Protein AF-A0A7S0FKW0-F1 (afdb_monomer_lite)

Sequence (290 aa):
MAVALVWLAALAAWALATDGPGQRPVPGTTEPKATVPNETSEFRYPGVPMTGSKCECLNWKKLYEAERLWCGEGLEFFEYANWSDGVEKEQLLHSMTEPTVHGLQIYAHICSEFFAHLDSNRCINMGGFGWDPDDWKSTSQWCYVPFSCQELHGGARFLRKPVSWKICKQGEDSLLRDASPMEIFRLFQNSTDQRILGTAMRYSWPSLRPELWWDLKKKWKARDFKGMPQMLQSAIKHNVPLLIETLPLSHAAILAPKKILFNGTLWALTCMRPLRECLWVEDEFGHPEL

Organism: NCBI:txid73915

Structure (mmCIF, N/CA/C/O backbone):
data_AF-A0A7S0FKW0-F1
#
_entry.id   AF-A0A7S0FKW0-F1
#
loop_
_atom_site.group_PDB
_atom_site.id
_atom_site.type_symbol
_atom_site.label_atom_id
_atom_site.label_alt_id
_atom_site.label_comp_id
_atom_site.label_asym_id
_atom_site.label_entity_id
_atom_site.label_seq_id
_atom_site.pdbx_PDB_ins_code
_atom_site.Cartn_x
_atom_site.Cartn_y
_atom_site.Cartn_z
_atom_site.occupancy
_atom_site.B_iso_or_equiv
_atom_site.auth_seq_id
_atom_site.auth_comp_id
_atom_site.auth_asym_id
_atom_site.auth_atom_id
_atom_site.pdbx_PDB_model_num
ATOM 1 N N . MET A 1 1 ? 50.939 -25.941 9.148 1.00 49.22 1 MET A N 1
ATOM 2 C CA . MET A 1 1 ? 50.200 -26.530 10.290 1.00 49.22 1 MET A CA 1
ATOM 3 C C . MET A 1 1 ? 50.598 -25.842 11.601 1.00 49.22 1 MET A C 1
ATOM 5 O O . MET A 1 1 ? 51.224 -26.467 12.441 1.00 49.22 1 MET A O 1
ATOM 9 N N . ALA A 1 2 ? 50.281 -24.552 11.775 1.00 47.19 2 ALA A N 1
ATOM 10 C CA . ALA A 1 2 ? 50.651 -23.808 12.992 1.00 47.19 2 ALA A CA 1
ATOM 11 C C . ALA A 1 2 ? 49.750 -22.579 13.257 1.00 47.19 2 ALA A C 1
ATOM 13 O O . ALA A 1 2 ? 50.239 -21.538 13.671 1.00 47.19 2 ALA A O 1
ATOM 14 N N . VAL A 1 3 ? 48.440 -22.667 12.978 1.00 46.25 3 VAL A N 1
ATOM 15 C CA . VAL A 1 3 ? 47.486 -21.562 13.260 1.00 46.25 3 VAL A CA 1
ATOM 16 C C . VAL A 1 3 ? 46.203 -22.050 13.966 1.00 46.25 3 VAL A C 1
ATOM 18 O O . VAL A 1 3 ? 45.340 -21.263 14.327 1.00 46.25 3 VAL A O 1
ATOM 21 N N . ALA A 1 4 ? 46.078 -23.348 14.264 1.00 47.25 4 ALA A N 1
ATOM 22 C CA . ALA A 1 4 ? 44.834 -23.928 14.789 1.00 47.25 4 ALA A CA 1
ATOM 23 C C . ALA A 1 4 ? 44.727 -24.002 16.331 1.00 47.25 4 ALA A C 1
ATOM 25 O O . ALA A 1 4 ? 43.795 -24.617 16.833 1.00 47.25 4 ALA A O 1
ATOM 26 N N . LEU A 1 5 ? 45.653 -23.412 17.100 1.00 46.16 5 LEU A N 1
ATOM 27 C CA . LEU A 1 5 ? 45.747 -23.644 18.557 1.00 46.16 5 LEU A CA 1
ATOM 28 C C . LEU A 1 5 ? 45.467 -22.430 19.460 1.00 46.16 5 LEU A C 1
ATOM 30 O O . LEU A 1 5 ? 45.576 -22.552 20.674 1.00 46.16 5 LEU A O 1
ATOM 34 N N . VAL A 1 6 ? 45.056 -21.280 18.916 1.00 47.53 6 VAL A N 1
ATOM 35 C CA . VAL A 1 6 ? 44.804 -20.070 19.735 1.00 47.53 6 VAL A CA 1
ATOM 36 C C . VAL A 1 6 ? 43.320 -19.879 20.095 1.00 47.53 6 VAL A C 1
ATOM 38 O O . VAL A 1 6 ? 42.999 -19.146 21.022 1.00 47.53 6 VAL A O 1
ATOM 41 N N . TRP A 1 7 ? 42.393 -20.603 19.459 1.00 40.00 7 TRP A N 1
ATOM 42 C CA . TRP A 1 7 ? 40.949 -20.386 19.654 1.00 40.00 7 TRP A CA 1
ATOM 43 C C . TRP A 1 7 ? 40.279 -21.218 20.763 1.00 40.00 7 TRP A C 1
ATOM 45 O O . TRP A 1 7 ? 39.120 -20.972 21.079 1.00 40.00 7 TRP A O 1
ATOM 55 N N . LEU A 1 8 ? 40.983 -22.154 21.409 1.00 42.09 8 LEU A N 1
ATOM 56 C CA . LEU A 1 8 ? 40.395 -23.015 22.453 1.00 42.09 8 LEU A CA 1
ATOM 57 C C . LEU A 1 8 ? 40.606 -22.527 23.899 1.00 42.09 8 LEU A C 1
ATOM 59 O O . LEU A 1 8 ? 40.032 -23.102 24.817 1.00 42.09 8 LEU A O 1
ATOM 63 N N . ALA A 1 9 ? 41.364 -21.449 24.126 1.00 43.03 9 ALA A N 1
ATOM 64 C CA . ALA A 1 9 ? 41.632 -20.935 25.477 1.00 43.03 9 ALA A CA 1
ATOM 65 C C . ALA A 1 9 ? 40.669 -19.820 25.947 1.00 43.03 9 ALA A C 1
ATOM 67 O O . ALA A 1 9 ? 40.680 -19.466 27.122 1.00 43.03 9 ALA A O 1
ATOM 68 N N . ALA A 1 10 ? 39.814 -19.279 25.070 1.00 42.16 10 ALA A N 1
ATOM 69 C CA . ALA A 1 10 ? 38.951 -18.135 25.400 1.00 42.16 10 ALA A CA 1
ATOM 70 C C . ALA A 1 10 ? 37.541 -18.508 25.912 1.00 42.16 10 ALA A C 1
ATOM 72 O O . ALA A 1 10 ? 36.820 -17.636 26.384 1.00 42.16 10 ALA A O 1
ATOM 73 N N . LEU A 1 11 ? 37.144 -19.787 25.869 1.00 40.75 11 LEU A N 1
ATOM 74 C CA . LEU A 1 11 ? 35.796 -20.234 26.270 1.00 40.75 11 LEU A CA 1
ATOM 75 C C . LEU A 1 11 ? 35.701 -20.801 27.699 1.00 40.75 11 LEU A C 1
ATOM 77 O O . LEU A 1 11 ? 34.604 -21.092 28.161 1.00 40.75 11 LEU A O 1
ATOM 81 N N . ALA A 1 12 ? 36.813 -20.920 28.431 1.00 43.94 12 ALA A N 1
ATOM 82 C CA . ALA A 1 12 ? 36.821 -21.499 29.783 1.00 43.94 12 ALA A CA 1
ATOM 83 C C . ALA A 1 12 ? 36.779 -20.464 30.929 1.00 43.94 12 ALA A C 1
ATOM 85 O O . ALA A 1 12 ? 36.698 -20.849 32.092 1.00 43.94 12 ALA A O 1
ATOM 86 N N . ALA A 1 13 ? 36.813 -19.159 30.634 1.00 43.34 13 ALA A N 1
ATOM 87 C CA . ALA A 1 13 ? 36.924 -18.105 31.653 1.00 43.34 13 ALA A CA 1
ATOM 88 C C . ALA A 1 13 ? 35.603 -17.376 31.984 1.00 43.34 13 ALA A C 1
ATOM 90 O O . ALA A 1 13 ? 35.622 -16.399 32.727 1.00 43.34 13 ALA A O 1
ATOM 91 N N . TRP A 1 14 ? 34.457 -17.835 31.468 1.00 40.53 14 TRP A N 1
ATOM 92 C CA . TRP A 1 14 ? 33.153 -17.169 31.654 1.00 40.53 14 TRP A CA 1
ATOM 93 C C . TRP A 1 14 ? 32.120 -18.006 32.429 1.00 40.53 14 TRP A C 1
ATOM 95 O O . TRP A 1 14 ? 30.922 -17.780 32.312 1.00 40.53 14 TRP A O 1
ATOM 105 N N . ALA A 1 15 ? 32.576 -18.987 33.215 1.00 44.25 15 ALA A N 1
ATOM 106 C CA . ALA A 1 15 ? 31.702 -19.891 33.974 1.00 44.25 15 ALA A CA 1
ATOM 107 C C . ALA A 1 15 ? 31.837 -19.782 35.508 1.00 44.25 15 ALA A C 1
ATOM 109 O O . ALA A 1 15 ? 31.242 -20.580 36.224 1.00 44.25 15 ALA A O 1
ATOM 110 N N . LEU A 1 16 ? 32.605 -18.824 36.041 1.00 48.78 16 LEU A N 1
ATOM 111 C CA . LEU A 1 16 ? 32.867 -18.724 37.485 1.00 48.78 16 LEU A CA 1
ATOM 112 C C . LEU A 1 16 ? 32.856 -17.272 37.979 1.00 48.78 16 LEU A C 1
ATOM 114 O O . LEU A 1 16 ? 33.890 -16.748 38.376 1.00 48.78 16 LEU A O 1
ATOM 118 N N . ALA A 1 17 ? 31.696 -16.616 37.952 1.00 51.50 17 ALA A N 1
ATOM 119 C CA . ALA A 1 17 ? 31.417 -15.463 38.814 1.00 51.50 17 ALA A CA 1
ATOM 120 C C . ALA A 1 17 ? 29.937 -15.072 38.716 1.00 51.50 17 ALA A C 1
ATOM 122 O O . ALA A 1 17 ? 29.543 -14.431 37.749 1.00 51.50 17 ALA A O 1
ATOM 123 N N . THR A 1 18 ? 29.126 -15.458 39.705 1.00 46.69 18 THR A N 1
ATOM 124 C CA . THR A 1 18 ? 28.037 -14.643 40.295 1.00 46.69 18 THR A CA 1
ATOM 125 C C . THR A 1 18 ? 27.302 -15.445 41.378 1.00 46.69 18 THR A C 1
ATOM 127 O O . THR A 1 18 ? 26.100 -15.671 41.307 1.00 46.69 18 THR A O 1
ATOM 130 N N . ASP A 1 19 ? 28.019 -15.841 42.435 1.00 44.34 19 ASP A N 1
ATOM 131 C CA . ASP A 1 19 ? 27.365 -16.121 43.719 1.00 44.34 19 ASP A CA 1
ATOM 132 C C . ASP A 1 19 ? 27.119 -14.780 44.422 1.00 44.34 19 ASP A C 1
ATOM 134 O O . ASP A 1 19 ? 28.003 -14.198 45.055 1.00 44.34 19 ASP A O 1
ATOM 138 N N . GLY A 1 20 ? 25.914 -14.241 44.229 1.00 53.53 20 GLY A N 1
ATOM 139 C CA . GLY A 1 20 ? 25.416 -13.082 44.964 1.00 53.53 20 GLY A CA 1
ATOM 140 C C . GLY A 1 20 ? 24.975 -13.471 46.384 1.00 53.53 20 GLY A C 1
ATOM 141 O O . GLY A 1 20 ? 24.469 -14.575 46.592 1.00 53.53 20 GLY A O 1
ATOM 142 N N . PRO A 1 21 ? 25.138 -12.586 47.384 1.00 51.97 21 PRO A N 1
ATOM 143 C CA . PRO A 1 21 ? 24.788 -12.884 48.767 1.00 51.97 21 PRO A CA 1
ATOM 144 C C . PRO A 1 21 ? 23.273 -13.060 48.933 1.00 51.97 21 PRO A C 1
ATOM 146 O O . PRO A 1 21 ? 22.477 -12.221 48.510 1.00 51.97 21 PRO A O 1
ATOM 149 N N . GLY A 1 22 ? 22.895 -14.160 49.588 1.00 46.91 22 GLY A N 1
ATOM 150 C CA . GLY A 1 22 ? 21.517 -14.540 49.871 1.00 46.91 22 GLY A CA 1
ATOM 151 C C . GLY A 1 22 ? 20.714 -13.435 50.557 1.00 46.91 22 GLY A C 1
ATOM 152 O O . GLY A 1 22 ? 21.027 -12.995 51.666 1.00 46.91 22 GLY A O 1
ATOM 153 N N . GLN A 1 23 ? 19.631 -13.029 49.901 1.00 48.28 23 GLN A N 1
ATOM 154 C CA . GLN A 1 23 ? 18.590 -12.217 50.509 1.00 48.28 23 GLN A CA 1
ATOM 155 C C . GLN A 1 23 ? 17.753 -13.094 51.446 1.00 48.28 23 GLN A C 1
ATOM 157 O O . GLN A 1 23 ? 17.240 -14.145 51.063 1.00 48.28 23 GLN A O 1
ATOM 162 N N . ARG A 1 24 ? 17.634 -12.661 52.704 1.00 58.41 24 ARG A N 1
ATOM 163 C CA . ARG A 1 24 ? 16.736 -13.274 53.688 1.00 58.41 24 ARG A CA 1
ATOM 164 C C . ARG A 1 24 ? 15.276 -13.001 53.294 1.00 58.41 24 ARG A C 1
ATOM 166 O O . ARG A 1 24 ? 14.984 -11.889 52.854 1.00 58.41 24 ARG A O 1
ATOM 173 N N . PRO A 1 25 ? 14.354 -13.954 53.509 1.00 48.75 25 PRO A N 1
ATOM 174 C CA . PRO A 1 25 ? 12.930 -13.734 53.287 1.00 48.75 25 PRO A CA 1
ATOM 175 C C . PRO A 1 25 ? 12.398 -12.661 54.248 1.00 48.75 25 PRO A C 1
ATOM 177 O O . PRO A 1 25 ? 12.497 -12.800 55.468 1.00 48.75 25 PRO A O 1
ATOM 180 N N . VAL A 1 26 ? 11.843 -11.585 53.687 1.00 63.16 26 VAL A N 1
ATOM 181 C CA . VAL A 1 26 ? 11.107 -10.558 54.435 1.00 63.16 26 VAL A CA 1
ATOM 182 C C . VAL A 1 26 ? 9.711 -11.112 54.759 1.00 63.16 26 VAL A C 1
ATOM 184 O O . VAL A 1 26 ? 9.005 -11.532 53.840 1.00 63.16 26 VAL A O 1
ATOM 187 N N . PRO A 1 27 ? 9.281 -11.142 56.034 1.00 55.97 27 PRO A N 1
ATOM 188 C CA . PRO A 1 27 ? 7.944 -11.593 56.397 1.00 55.97 27 PRO A CA 1
ATOM 189 C C . PRO A 1 27 ? 6.879 -10.568 55.988 1.00 55.97 27 PRO A C 1
ATOM 191 O O . PRO A 1 27 ? 6.864 -9.447 56.485 1.00 55.97 27 PRO A O 1
ATOM 194 N N . GLY A 1 28 ? 5.966 -11.002 55.119 1.00 55.09 28 GLY A N 1
ATOM 195 C CA . GLY A 1 28 ? 4.539 -10.672 55.156 1.00 55.09 28 GLY A CA 1
ATOM 196 C C . GLY A 1 28 ? 4.142 -9.205 55.315 1.00 55.09 28 GLY A C 1
ATOM 197 O O . GLY A 1 28 ? 3.521 -8.846 56.312 1.00 55.09 28 GLY A O 1
ATOM 198 N N . THR A 1 29 ? 4.362 -8.391 54.287 1.00 47.50 29 THR A N 1
ATOM 199 C CA . THR A 1 29 ? 3.497 -7.235 54.024 1.00 47.50 29 THR A CA 1
ATOM 200 C C . THR A 1 29 ? 2.342 -7.697 53.147 1.00 47.50 29 THR A C 1
ATOM 202 O O . THR A 1 29 ? 2.515 -8.001 51.969 1.00 47.50 29 THR A O 1
ATOM 205 N N . THR A 1 30 ? 1.157 -7.801 53.741 1.00 56.00 30 THR A N 1
ATOM 206 C CA . THR A 1 30 ? -0.109 -7.965 53.030 1.00 56.00 30 THR A CA 1
ATOM 207 C C . THR A 1 30 ? -0.378 -6.690 52.238 1.00 56.00 30 THR A C 1
ATOM 209 O O . THR A 1 30 ? -0.912 -5.715 52.761 1.00 56.00 30 THR A O 1
ATOM 212 N N . GLU A 1 31 ? 0.039 -6.681 50.971 1.00 49.41 31 GLU A N 1
ATOM 213 C CA . GLU A 1 31 ? -0.368 -5.645 50.028 1.00 49.41 31 GLU A CA 1
ATOM 214 C C . GLU A 1 31 ? -1.902 -5.634 49.947 1.00 49.41 31 GLU A C 1
ATOM 216 O O . GLU A 1 31 ? -2.518 -6.679 49.691 1.00 49.41 31 GLU A O 1
ATOM 221 N N . PRO A 1 32 ? -2.555 -4.484 50.180 1.00 54.22 32 PRO A N 1
ATOM 222 C CA . PRO A 1 32 ? -3.974 -4.364 49.918 1.00 54.22 32 PRO A CA 1
ATOM 223 C C . PRO A 1 32 ? -4.189 -4.641 48.430 1.00 54.22 32 PRO A C 1
ATOM 225 O O . PRO A 1 32 ? -3.621 -3.956 47.581 1.00 54.22 32 PRO A O 1
ATOM 228 N N . LYS A 1 33 ? -5.006 -5.657 48.117 1.00 47.62 33 LYS A N 1
ATOM 229 C CA . LYS A 1 33 ? -5.539 -5.884 46.769 1.00 47.62 33 LYS A CA 1
ATOM 230 C C . LYS A 1 33 ? -6.111 -4.558 46.282 1.00 47.62 33 LYS A C 1
ATOM 232 O O . LYS A 1 33 ? -7.199 -4.172 46.703 1.00 47.62 33 LYS A O 1
ATOM 237 N N . ALA A 1 34 ? -5.370 -3.871 45.419 1.00 45.22 34 ALA A N 1
ATOM 238 C CA . ALA A 1 34 ? -5.871 -2.718 44.709 1.00 45.22 34 ALA A CA 1
ATOM 239 C C . ALA A 1 34 ? -7.052 -3.215 43.875 1.00 45.22 34 ALA A C 1
ATOM 241 O O . ALA A 1 34 ? -6.887 -3.909 42.871 1.00 45.22 34 ALA A O 1
ATOM 242 N N . THR A 1 35 ? -8.264 -2.931 44.343 1.00 47.62 35 THR A N 1
ATOM 243 C CA . THR A 1 35 ? -9.467 -3.033 43.533 1.00 47.62 35 THR A CA 1
ATOM 244 C C . THR A 1 35 ? -9.274 -2.074 42.375 1.00 47.62 35 THR A C 1
ATOM 246 O O . THR A 1 35 ? -9.423 -0.865 42.544 1.00 47.62 35 THR A O 1
ATOM 249 N N . VAL A 1 36 ? -8.874 -2.624 41.225 1.00 50.16 36 VAL A N 1
ATOM 250 C CA . VAL A 1 36 ? -8.904 -1.932 39.938 1.00 50.16 36 VAL A CA 1
ATOM 251 C C . VAL A 1 36 ? -10.300 -1.326 39.834 1.00 50.16 36 VAL A C 1
ATOM 253 O O . VAL A 1 36 ? -11.275 -2.083 39.917 1.00 50.16 36 VAL A O 1
ATOM 256 N N . PRO A 1 37 ? -10.425 0.010 39.755 1.00 44.09 37 PRO A N 1
ATOM 257 C CA . PRO A 1 37 ? -11.718 0.643 39.620 1.00 44.09 37 PRO A CA 1
ATOM 258 C C . PRO A 1 37 ? -12.433 -0.010 38.449 1.00 44.09 37 PRO A C 1
ATOM 260 O O . PRO A 1 37 ? -11.866 -0.152 37.365 1.00 44.09 37 PRO A O 1
ATOM 263 N N . ASN A 1 38 ? -13.665 -0.444 38.695 1.00 45.66 38 ASN A N 1
ATOM 264 C CA . ASN A 1 38 ? -14.603 -0.858 37.666 1.00 45.66 38 ASN A CA 1
ATOM 265 C C . ASN A 1 38 ? -14.995 0.411 36.893 1.00 45.66 38 ASN A C 1
ATOM 267 O O . ASN A 1 38 ? -16.082 0.957 37.060 1.00 45.66 38 ASN A O 1
ATOM 271 N N . GLU A 1 39 ? -14.027 0.960 36.164 1.00 48.16 39 GLU A N 1
ATOM 272 C CA . GLU A 1 39 ? -14.149 2.135 35.327 1.00 48.16 39 GLU A CA 1
ATOM 273 C C . GLU A 1 39 ? -14.944 1.662 34.118 1.00 48.16 39 GLU A C 1
ATOM 275 O O . GLU A 1 39 ? -14.417 1.121 33.145 1.00 48.16 39 GLU A O 1
ATOM 280 N N . THR A 1 40 ? -16.265 1.744 34.270 1.00 47.19 40 THR A N 1
ATOM 281 C CA . THR A 1 40 ? -17.244 1.568 33.209 1.00 47.19 40 THR A CA 1
ATOM 282 C C . THR A 1 40 ? -16.721 2.296 31.986 1.00 47.19 40 THR A C 1
ATOM 284 O O . THR A 1 40 ? -16.612 3.522 31.979 1.00 47.19 40 THR A O 1
ATOM 287 N N . SER A 1 41 ? -16.335 1.491 30.997 1.00 51.38 41 SER A N 1
ATOM 288 C CA . SER A 1 41 ? -15.651 1.819 29.751 1.00 51.38 41 SER A CA 1
ATOM 289 C C . SER A 1 41 ? -16.546 2.632 28.812 1.00 51.38 41 SER A C 1
ATOM 291 O O . SER A 1 41 ? -16.821 2.246 27.675 1.00 51.38 41 SER A O 1
ATOM 293 N N . GLU A 1 42 ? -17.058 3.743 29.318 1.00 46.59 42 GLU A N 1
ATOM 294 C CA . GLU A 1 42 ? -18.005 4.630 28.666 1.00 46.59 42 GLU A CA 1
ATOM 295 C C . GLU A 1 42 ? -17.352 5.978 28.340 1.00 46.59 42 GLU A C 1
ATOM 297 O O . GLU A 1 42 ? -18.036 6.978 28.139 1.00 46.59 42 GLU A O 1
ATOM 302 N N . PHE A 1 43 ? -16.028 5.992 28.135 1.00 51.62 43 PHE A N 1
ATOM 303 C CA . PHE A 1 43 ? -15.447 6.892 27.137 1.00 51.62 43 PHE A CA 1
ATOM 304 C C . PHE A 1 43 ? -15.940 6.431 25.757 1.00 51.62 43 PHE A C 1
ATOM 306 O O . PHE A 1 43 ? -15.230 5.835 24.946 1.00 51.62 43 PHE A O 1
ATOM 313 N N . ARG A 1 44 ? -17.239 6.653 25.521 1.00 52.44 44 ARG A N 1
ATOM 314 C CA . ARG A 1 44 ? -17.888 6.544 24.225 1.00 52.44 44 ARG A CA 1
ATOM 315 C C . ARG A 1 44 ? -17.278 7.629 23.369 1.00 52.44 44 ARG A C 1
ATOM 317 O O . ARG A 1 44 ? -17.724 8.766 23.395 1.00 52.44 44 ARG A O 1
ATOM 324 N N . TYR A 1 45 ? -16.260 7.250 22.618 1.00 55.12 45 TYR A N 1
ATOM 325 C CA . TYR A 1 45 ? -15.861 7.878 21.373 1.00 55.12 45 TYR A CA 1
ATOM 326 C C . TYR A 1 45 ? -17.128 8.216 20.552 1.00 55.12 45 TYR A C 1
ATOM 328 O O . TYR A 1 45 ? -17.700 7.320 19.924 1.00 55.12 45 TYR A O 1
ATOM 336 N N . PRO A 1 46 ? -17.634 9.466 20.577 1.00 51.06 46 PRO A N 1
ATOM 337 C CA . PRO A 1 46 ? -18.914 9.799 19.964 1.00 51.06 46 PRO A CA 1
ATOM 338 C C . PRO A 1 46 ? -18.717 9.892 18.452 1.00 51.06 46 PRO A C 1
ATOM 340 O O . PRO A 1 46 ? -17.737 10.480 18.000 1.00 51.06 46 PRO A O 1
ATOM 343 N N . GLY A 1 47 ? -19.612 9.311 17.654 1.00 51.28 47 GLY A N 1
ATOM 344 C CA . GLY A 1 47 ? -19.951 9.932 16.366 1.00 51.28 47 GLY A CA 1
ATOM 345 C C . GLY A 1 47 ? -19.510 9.282 15.053 1.00 51.28 47 GLY A C 1
ATOM 346 O O . GLY A 1 47 ? -19.926 9.786 14.019 1.00 51.28 47 GLY A O 1
ATOM 347 N N . VAL A 1 48 ? -18.790 8.157 15.034 1.00 52.03 48 VAL A N 1
ATOM 348 C CA . VAL A 1 48 ? -18.728 7.342 13.804 1.00 52.03 48 VAL A CA 1
ATOM 349 C C . VAL A 1 48 ? -19.353 6.002 14.122 1.00 52.03 48 VAL A C 1
ATOM 351 O O . VAL A 1 48 ? -18.766 5.246 14.902 1.00 52.03 48 VAL A O 1
ATOM 354 N N . PRO A 1 49 ? -20.558 5.709 13.608 1.00 57.44 49 PRO A N 1
ATOM 355 C CA . PRO A 1 49 ? -21.070 4.364 13.711 1.00 57.44 49 PRO A CA 1
ATOM 356 C C . PRO A 1 49 ? -20.039 3.480 13.008 1.00 57.44 49 PRO A C 1
ATOM 358 O O . PRO A 1 49 ? -19.683 3.726 11.857 1.00 57.44 49 PRO A O 1
ATOM 361 N N . MET A 1 50 ? -19.488 2.509 13.738 1.00 63.81 50 MET A N 1
ATOM 362 C CA . MET A 1 50 ? -18.628 1.473 13.169 1.00 63.81 50 MET A CA 1
ATOM 363 C C . MET A 1 50 ? -19.516 0.562 12.315 1.00 63.81 50 MET A C 1
ATOM 365 O O . MET A 1 50 ? -19.818 -0.567 12.687 1.00 63.81 50 MET A O 1
ATOM 369 N N . THR A 1 51 ? -20.064 1.134 11.240 1.00 57.41 51 THR A N 1
ATOM 370 C CA . THR A 1 51 ? -21.012 0.516 10.325 1.00 57.41 51 THR A CA 1
ATOM 371 C C . THR A 1 51 ? -20.242 -0.484 9.498 1.00 57.41 51 THR A C 1
ATOM 373 O O . THR A 1 51 ? -19.582 -0.131 8.526 1.00 57.41 51 THR A O 1
ATOM 376 N N . GLY A 1 52 ? -20.316 -1.720 9.945 1.00 59.12 52 GLY A N 1
ATOM 377 C CA . GLY A 1 52 ? -19.822 -2.905 9.283 1.00 59.12 52 GLY A CA 1
ATOM 378 C C . GLY A 1 52 ? -20.346 -4.100 10.060 1.00 59.12 52 GLY A C 1
ATOM 379 O O . GLY A 1 52 ? -20.760 -3.974 11.222 1.00 59.12 52 GLY A O 1
ATOM 380 N N . SER A 1 53 ? -20.348 -5.278 9.444 1.00 70.19 53 SER A N 1
ATOM 381 C CA . SER A 1 53 ? -20.455 -6.503 10.244 1.00 70.19 53 SER A CA 1
ATOM 382 C C . SER A 1 53 ? -19.334 -6.522 11.305 1.00 70.19 53 SER A C 1
ATOM 384 O O . SER A 1 53 ? -18.344 -5.803 11.170 1.00 70.19 53 SER A O 1
ATOM 386 N N . LYS A 1 54 ? -19.468 -7.309 12.386 1.00 83.00 54 LYS A N 1
ATOM 387 C CA . LYS A 1 54 ? -18.564 -7.249 13.562 1.00 83.00 54 LYS A CA 1
ATOM 388 C C . LYS A 1 54 ? -17.060 -7.267 13.232 1.00 83.00 54 LYS A C 1
ATOM 390 O O . LYS A 1 54 ? -16.287 -6.809 14.064 1.00 83.00 54 LYS A O 1
ATOM 395 N N . CYS A 1 55 ? -16.662 -7.784 12.068 1.00 93.25 55 CYS A N 1
ATOM 396 C CA . CYS A 1 55 ? -15.276 -7.897 11.622 1.00 93.25 55 CYS A CA 1
ATOM 397 C C . CYS A 1 55 ? -15.016 -7.367 10.201 1.00 93.25 55 CYS A C 1
ATOM 399 O O . CYS A 1 55 ? -14.008 -7.731 9.596 1.00 93.25 55 CYS A O 1
ATOM 401 N N . GLU A 1 56 ? -15.894 -6.524 9.657 1.00 95.06 56 GLU A N 1
ATOM 402 C CA . GLU A 1 56 ? -15.625 -5.850 8.385 1.00 95.06 56 GLU A CA 1
ATOM 403 C C . GLU A 1 56 ? -14.555 -4.767 8.560 1.00 95.06 56 GLU A C 1
ATOM 405 O O . GLU A 1 56 ? -14.511 -4.076 9.583 1.00 95.06 56 GLU A O 1
ATOM 410 N N . CYS A 1 57 ? -13.697 -4.621 7.551 1.00 96.81 57 CYS A N 1
ATOM 411 C CA . CYS A 1 57 ? -12.703 -3.563 7.522 1.00 96.81 57 CYS A CA 1
ATOM 412 C C . CYS A 1 57 ? -13.361 -2.177 7.573 1.00 96.81 57 CYS A C 1
ATOM 414 O O . CYS A 1 57 ? -14.355 -1.899 6.898 1.00 96.81 57 CYS A O 1
ATOM 416 N N . LEU A 1 58 ? -12.780 -1.292 8.373 1.00 95.62 58 LEU A N 1
ATOM 417 C CA . LEU A 1 58 ? -13.172 0.103 8.477 1.00 95.62 58 LEU A CA 1
ATOM 418 C C . LEU A 1 58 ? -12.598 0.893 7.299 1.00 95.62 58 LEU A C 1
ATOM 420 O O . LEU A 1 58 ? -11.513 0.603 6.798 1.00 95.62 58 LEU A O 1
ATOM 424 N N . ASN A 1 59 ? -13.328 1.919 6.868 1.00 96.06 59 ASN A N 1
ATOM 425 C CA . ASN A 1 59 ? -12.844 2.837 5.844 1.00 96.06 59 ASN A CA 1
ATOM 426 C C . ASN A 1 59 ? -11.685 3.688 6.395 1.00 96.06 59 ASN A C 1
ATOM 428 O O . ASN A 1 59 ? -11.856 4.337 7.430 1.00 96.06 59 ASN A O 1
ATOM 432 N N . TRP A 1 60 ? -10.540 3.691 5.705 1.00 95.69 60 TRP A N 1
ATOM 433 C CA . TRP A 1 60 ? -9.312 4.353 6.163 1.00 95.69 60 TRP A CA 1
ATOM 434 C C . TRP A 1 60 ? -9.506 5.859 6.346 1.00 95.69 60 TRP A C 1
ATOM 436 O O . TRP A 1 60 ? -9.321 6.367 7.450 1.00 95.69 60 TRP A O 1
ATOM 446 N N . LYS A 1 61 ? -9.963 6.564 5.306 1.00 94.69 61 LYS A N 1
ATOM 447 C CA . LYS A 1 61 ? -10.218 8.011 5.351 1.00 94.69 61 LYS A CA 1
ATOM 448 C C . LYS A 1 61 ? -11.120 8.416 6.520 1.00 94.69 61 LYS A C 1
ATOM 450 O O . LYS A 1 61 ? -10.725 9.241 7.339 1.00 94.69 61 LYS A O 1
ATOM 455 N N . LYS A 1 62 ? -12.292 7.784 6.660 1.00 94.50 62 LYS A N 1
ATOM 456 C CA . LYS A 1 62 ? -13.247 8.087 7.747 1.00 94.50 62 LYS A CA 1
ATOM 457 C C . LYS A 1 62 ? -12.652 7.852 9.132 1.00 94.50 62 LYS A C 1
ATOM 459 O O . LYS A 1 62 ? -13.028 8.516 10.095 1.00 94.50 62 LYS A O 1
ATOM 464 N N . LEU A 1 63 ? -11.766 6.869 9.248 1.00 93.00 63 LEU A N 1
ATOM 465 C CA . LEU A 1 63 ? -11.145 6.505 10.509 1.00 93.00 63 LEU A CA 1
ATOM 466 C C . LEU A 1 63 ? -10.120 7.551 10.970 1.00 93.00 63 LEU A C 1
ATOM 468 O O . LEU A 1 63 ? -10.113 7.896 12.155 1.00 93.00 63 LEU A O 1
ATOM 472 N N . TYR A 1 64 ? -9.324 8.092 10.040 1.00 93.31 64 TYR A N 1
ATOM 473 C CA . TYR A 1 64 ? -8.411 9.208 10.312 1.00 93.31 64 TYR A CA 1
ATOM 474 C C . TYR A 1 64 ? -9.154 10.535 10.513 1.00 93.31 64 TYR A C 1
ATOM 476 O O . TYR A 1 64 ? -8.840 11.251 11.458 1.00 93.31 64 TYR A O 1
ATOM 484 N N . GLU A 1 65 ? -10.182 10.839 9.708 1.00 93.44 65 GLU A N 1
ATOM 485 C CA . GLU A 1 65 ? -11.020 12.046 9.871 1.00 93.44 65 GLU A CA 1
ATOM 486 C C . GLU A 1 65 ? -11.700 12.112 11.248 1.00 93.44 65 GLU A C 1
ATOM 488 O O . GLU A 1 65 ? -11.942 13.190 11.782 1.00 93.44 65 GLU A O 1
ATOM 493 N N . ALA A 1 66 ? -12.003 10.954 11.836 1.00 91.88 66 ALA A N 1
ATOM 494 C CA . ALA A 1 66 ? -12.617 10.846 13.154 1.00 91.88 66 ALA A CA 1
ATOM 495 C C . ALA A 1 66 ? -11.613 10.808 14.319 1.00 91.88 66 ALA A C 1
ATOM 497 O O . ALA A 1 66 ? -12.025 10.563 15.459 1.00 91.88 66 ALA A O 1
ATOM 498 N N . GLU A 1 67 ? -10.316 10.972 14.031 1.00 90.00 67 GLU A N 1
ATO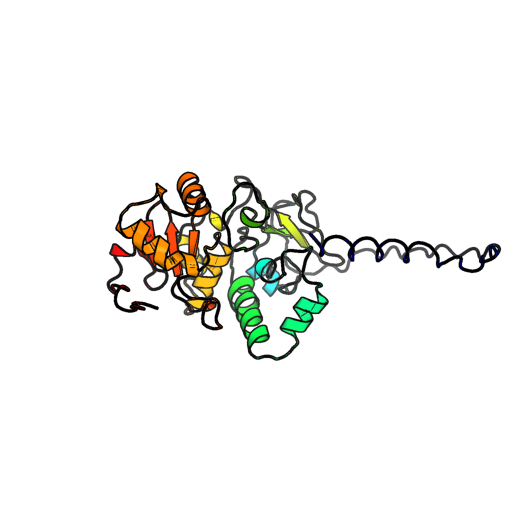M 499 C CA . GLU A 1 67 ? -9.216 10.990 15.004 1.00 90.00 67 GLU A CA 1
ATOM 500 C C . GLU A 1 67 ? -9.233 9.782 15.962 1.00 90.00 67 GLU A C 1
ATOM 502 O O . GLU A 1 67 ? -8.883 9.866 17.141 1.00 90.00 67 GLU A O 1
ATOM 507 N N . ARG A 1 68 ? -9.679 8.615 15.474 1.00 87.06 68 ARG A N 1
ATOM 508 C CA . ARG A 1 68 ? -9.776 7.391 16.293 1.00 87.06 68 ARG A CA 1
ATOM 509 C C . ARG A 1 68 ? -8.440 6.698 16.493 1.00 87.06 68 ARG A C 1
ATOM 511 O O . ARG A 1 68 ? -8.294 5.909 17.428 1.00 87.06 68 ARG A O 1
ATOM 518 N N . LEU A 1 69 ? -7.499 6.983 15.608 1.00 89.81 69 LEU A N 1
ATOM 519 C CA . LEU A 1 69 ? -6.135 6.496 15.637 1.00 89.81 69 LEU A CA 1
ATOM 520 C C . LEU A 1 69 ? -5.215 7.515 14.982 1.00 89.81 69 LEU A C 1
ATOM 522 O O . LEU A 1 69 ? -5.655 8.360 14.200 1.00 89.81 69 LEU A O 1
ATOM 526 N N . TRP A 1 70 ? -3.939 7.414 15.314 1.00 89.62 70 TRP A N 1
ATOM 527 C CA . TRP A 1 70 ? -2.887 8.166 14.652 1.00 89.62 70 TRP A CA 1
ATOM 528 C C . TRP A 1 70 ? -2.136 7.257 13.697 1.00 89.62 70 TRP A C 1
ATOM 530 O O . TRP A 1 70 ? -1.965 6.065 13.957 1.00 89.62 70 TRP A O 1
ATOM 540 N N . CYS A 1 71 ? -1.695 7.828 12.582 1.00 89.88 71 CYS A N 1
ATOM 541 C CA . CYS A 1 71 ? -0.922 7.070 11.617 1.00 89.88 71 CYS A CA 1
ATOM 542 C C . CYS A 1 71 ? 0.386 6.587 12.248 1.00 89.88 71 CYS A C 1
ATOM 544 O O . CYS A 1 71 ? 1.080 7.354 12.919 1.00 89.88 71 CYS A O 1
ATOM 546 N N . GLY A 1 72 ? 0.694 5.308 12.047 1.00 86.88 72 GLY A N 1
ATOM 547 C CA . GLY A 1 72 ? 1.840 4.636 12.657 1.00 86.88 72 GLY A CA 1
ATOM 548 C C . GLY A 1 72 ? 1.546 3.998 14.013 1.00 86.88 72 GLY A C 1
ATOM 549 O O . GLY A 1 72 ? 2.441 3.403 14.605 1.00 86.88 72 GLY A O 1
ATOM 550 N N . GLU A 1 73 ? 0.304 4.068 14.508 1.00 87.56 73 GLU A N 1
ATOM 551 C CA . GLU A 1 73 ? -0.126 3.181 15.591 1.00 87.56 73 GLU A CA 1
ATOM 552 C C . GLU A 1 73 ? -0.341 1.743 15.094 1.00 87.56 73 GLU A C 1
ATOM 554 O O . GLU A 1 73 ? -0.236 0.827 15.902 1.00 87.56 73 GLU A O 1
ATOM 559 N N . GLY A 1 74 ? -0.636 1.525 13.806 1.00 91.38 74 GLY A N 1
ATOM 560 C CA . GLY A 1 74 ? -0.804 0.200 13.207 1.00 91.38 74 GLY A CA 1
ATOM 561 C C . GLY A 1 74 ? 0.426 -0.289 12.442 1.00 91.38 74 GLY A C 1
ATOM 562 O O . GLY A 1 74 ? 1.559 -0.177 12.903 1.00 91.38 74 GLY A O 1
ATOM 563 N N . LEU A 1 75 ? 0.183 -0.897 11.279 1.00 91.44 75 LEU A N 1
ATOM 564 C CA . LEU A 1 75 ? 1.216 -1.486 10.422 1.00 91.44 75 LEU A CA 1
ATOM 565 C C . LEU A 1 75 ? 1.555 -0.596 9.213 1.00 91.44 75 LEU A C 1
ATOM 567 O O . LEU A 1 75 ? 2.121 -1.077 8.234 1.00 91.44 75 LEU A O 1
ATOM 571 N N . GLU A 1 76 ? 1.219 0.697 9.247 1.00 91.25 76 GLU A N 1
ATOM 572 C CA . GLU A 1 76 ? 1.454 1.627 8.132 1.00 91.25 76 GLU A CA 1
ATOM 573 C C . GLU A 1 76 ? 2.937 1.705 7.749 1.00 91.25 76 GLU A C 1
ATOM 575 O O . GLU A 1 76 ? 3.268 1.808 6.570 1.00 91.25 76 GLU A O 1
ATOM 580 N N . PHE A 1 77 ? 3.829 1.589 8.734 1.00 85.75 77 PHE A N 1
ATOM 581 C CA . PHE A 1 77 ? 5.282 1.645 8.556 1.00 85.75 77 PHE A CA 1
ATOM 582 C C . PHE A 1 77 ? 5.971 0.285 8.707 1.00 85.75 77 PHE A C 1
ATOM 584 O O . PHE A 1 77 ? 7.181 0.238 8.922 1.00 85.75 77 PHE A O 1
ATOM 591 N N . PHE A 1 78 ? 5.232 -0.823 8.593 1.00 84.12 78 PHE A N 1
ATOM 592 C CA . PHE A 1 78 ? 5.790 -2.165 8.792 1.00 84.12 78 PHE A CA 1
ATOM 593 C C . PHE A 1 78 ? 7.006 -2.449 7.894 1.00 84.12 78 PHE A C 1
ATOM 595 O O . PHE A 1 78 ? 7.956 -3.081 8.335 1.00 84.12 78 PHE A O 1
ATOM 602 N N . GLU A 1 79 ? 7.040 -1.913 6.672 1.00 77.56 79 GLU A N 1
ATOM 603 C CA . GLU A 1 79 ? 8.191 -2.043 5.768 1.00 77.56 79 GLU A CA 1
ATOM 604 C C . GLU A 1 79 ? 9.454 -1.294 6.237 1.00 77.56 79 GLU A C 1
ATOM 606 O O . GLU A 1 79 ? 10.569 -1.734 5.964 1.00 77.56 79 GLU A O 1
ATOM 611 N N . TYR A 1 80 ? 9.292 -0.170 6.937 1.00 73.25 80 TYR A N 1
ATOM 612 C CA . TYR A 1 80 ? 10.403 0.634 7.462 1.00 73.25 80 TYR A CA 1
ATOM 613 C C . TYR A 1 80 ? 10.912 0.099 8.796 1.00 73.25 80 TYR A C 1
ATOM 615 O O . TYR A 1 80 ? 12.049 0.362 9.193 1.00 73.25 80 TYR A O 1
ATOM 623 N N . ALA A 1 81 ? 10.066 -0.664 9.484 1.00 65.06 81 ALA A N 1
ATOM 624 C CA . ALA A 1 81 ? 10.448 -1.372 10.674 1.00 65.06 81 ALA A CA 1
ATOM 625 C C . ALA A 1 81 ? 11.270 -2.610 10.297 1.00 65.06 81 ALA A C 1
ATOM 627 O O . ALA A 1 81 ? 10.708 -3.628 9.896 1.00 65.06 81 ALA A O 1
ATOM 628 N N . ASN A 1 82 ? 12.606 -2.510 10.387 1.00 53.31 82 ASN A N 1
ATOM 629 C CA . ASN A 1 82 ? 13.534 -3.631 10.185 1.00 53.31 82 ASN A CA 1
ATOM 630 C C . ASN A 1 82 ? 12.940 -4.909 10.796 1.00 53.31 82 ASN A C 1
ATOM 632 O O . ASN A 1 82 ? 12.597 -4.905 11.971 1.00 53.31 82 ASN A O 1
ATOM 636 N N . TRP A 1 83 ? 12.805 -5.961 9.981 1.00 50.09 83 TRP A N 1
ATOM 637 C CA . TRP A 1 83 ? 11.940 -7.148 10.123 1.00 50.09 83 TRP A CA 1
ATOM 638 C C . TRP A 1 83 ? 12.034 -8.012 11.403 1.00 50.09 83 TRP A C 1
ATOM 640 O O . TRP A 1 83 ? 11.515 -9.135 11.416 1.00 50.09 83 TRP A O 1
ATOM 650 N N . SER A 1 84 ? 12.666 -7.521 12.459 1.00 38.53 84 SER A N 1
ATOM 651 C CA . SER A 1 84 ? 12.608 -7.994 13.838 1.00 38.53 84 SER A CA 1
ATOM 652 C C . SER A 1 84 ? 11.468 -7.287 14.575 1.00 38.53 84 SER A C 1
ATOM 654 O O . SER A 1 84 ? 11.553 -6.088 14.786 1.00 38.53 84 SER A O 1
ATOM 656 N N . ASP A 1 85 ? 10.408 -8.017 14.921 1.00 39.75 85 ASP A N 1
ATOM 657 C CA . ASP A 1 85 ? 9.442 -7.753 16.008 1.00 39.75 85 ASP A CA 1
ATOM 658 C C . ASP A 1 85 ? 8.849 -6.331 16.164 1.00 39.75 85 ASP A C 1
ATOM 660 O O . ASP A 1 85 ? 8.261 -6.005 17.194 1.00 39.75 85 ASP A O 1
ATOM 664 N N . GLY A 1 86 ? 8.912 -5.517 15.109 1.00 39.69 86 GLY A N 1
ATOM 665 C CA . GLY A 1 86 ? 8.563 -4.102 15.142 1.00 39.69 86 GLY A CA 1
ATOM 666 C C . GLY A 1 86 ? 9.766 -3.226 15.495 1.00 39.69 86 GLY A C 1
ATOM 667 O O . GLY A 1 86 ? 10.620 -3.571 16.304 1.00 39.69 86 GLY A O 1
ATOM 668 N N . VAL A 1 87 ? 9.820 -2.043 14.892 1.00 47.75 87 VAL A N 1
ATOM 669 C CA . VAL A 1 87 ? 10.596 -0.937 15.452 1.00 47.75 87 VAL A CA 1
ATOM 670 C C . VAL A 1 87 ? 9.847 -0.502 16.699 1.00 47.75 87 VAL A C 1
ATOM 672 O O . VAL A 1 87 ? 8.625 -0.333 16.635 1.00 47.75 87 VAL A O 1
ATOM 675 N N . GLU A 1 88 ? 10.548 -0.367 17.830 1.00 56.72 88 GLU A N 1
ATOM 676 C CA . GLU A 1 88 ? 9.917 0.183 19.029 1.00 56.72 88 GLU A CA 1
ATOM 677 C C . GLU A 1 88 ? 9.213 1.472 18.623 1.00 56.72 88 GLU A C 1
ATOM 679 O O . GLU A 1 88 ? 9.777 2.300 17.901 1.00 56.72 88 GLU A O 1
ATOM 684 N N . LYS A 1 89 ? 7.953 1.623 19.031 1.00 54.44 89 LYS A N 1
ATOM 685 C CA . LYS A 1 89 ? 7.134 2.788 18.693 1.00 54.44 89 LYS A CA 1
ATOM 686 C C . LYS A 1 89 ? 7.920 4.080 18.928 1.00 54.44 89 LYS A C 1
ATOM 688 O O . LYS A 1 89 ? 7.806 5.013 18.146 1.00 54.44 89 LYS A O 1
ATOM 693 N N . GLU A 1 90 ? 8.755 4.094 19.959 1.00 58.09 90 GLU A N 1
ATOM 694 C CA . GLU A 1 90 ? 9.684 5.140 20.356 1.00 58.09 90 GLU A CA 1
ATOM 695 C C . GLU A 1 90 ? 10.761 5.430 19.309 1.00 58.09 90 GLU A C 1
ATOM 697 O O . GLU A 1 90 ? 11.049 6.593 19.083 1.00 58.09 90 GLU A O 1
ATOM 702 N N . GLN A 1 91 ? 11.328 4.431 18.636 1.00 63.38 91 GLN A N 1
ATOM 703 C CA . GLN A 1 91 ? 12.293 4.615 17.548 1.00 63.38 91 GLN A CA 1
ATOM 704 C C . GLN A 1 91 ? 11.620 5.104 16.265 1.00 63.38 91 GLN A C 1
ATOM 706 O O . GLN A 1 91 ? 12.171 5.960 15.574 1.00 63.38 91 GLN A O 1
ATOM 711 N N . LEU A 1 92 ? 10.414 4.613 15.963 1.00 61.12 92 LEU A N 1
ATOM 712 C CA . LEU A 1 92 ? 9.650 5.100 14.817 1.00 61.12 92 LEU A CA 1
ATOM 713 C C . LEU A 1 92 ? 9.237 6.553 15.072 1.00 61.12 92 LEU A C 1
ATOM 715 O O . LEU A 1 92 ? 9.514 7.429 14.260 1.00 61.12 92 LEU A O 1
ATOM 719 N N . LEU A 1 93 ? 8.689 6.834 16.258 1.00 57.72 93 LEU A N 1
ATOM 720 C CA . LEU A 1 93 ? 8.423 8.186 16.742 1.00 57.72 93 LEU A CA 1
ATOM 721 C C . LEU A 1 93 ? 9.690 9.025 16.747 1.00 57.72 93 LEU A C 1
ATOM 723 O O . LEU A 1 93 ? 9.620 10.160 16.313 1.00 57.72 93 LEU A O 1
ATOM 727 N N . HIS A 1 94 ? 10.840 8.510 17.174 1.00 64.50 94 HIS A N 1
ATOM 728 C CA . HIS A 1 94 ? 12.097 9.254 17.164 1.00 64.50 94 HIS A CA 1
ATOM 729 C C . HIS A 1 94 ? 12.496 9.613 15.734 1.00 64.50 94 HIS A C 1
ATOM 731 O O . HIS A 1 94 ? 12.709 10.778 15.451 1.00 64.50 94 HIS A O 1
ATOM 737 N N . SER A 1 95 ? 12.445 8.674 14.790 1.00 57.97 95 SER A N 1
ATOM 738 C CA . SER A 1 95 ? 12.719 8.959 13.374 1.00 57.97 95 SER A CA 1
ATOM 739 C C . SER A 1 95 ? 11.704 9.918 12.724 1.00 57.97 95 SER A C 1
ATOM 741 O O . SER A 1 95 ? 12.050 10.643 11.793 1.00 57.97 95 SER A O 1
ATOM 743 N N . MET A 1 96 ? 10.464 9.955 13.229 1.00 57.38 96 MET A N 1
ATOM 744 C CA . MET A 1 96 ? 9.408 10.881 12.794 1.00 57.38 96 MET A CA 1
ATOM 745 C C . MET A 1 96 ? 9.447 12.238 13.522 1.00 57.38 96 MET A C 1
ATOM 747 O O . MET A 1 96 ? 8.930 13.221 12.997 1.00 57.38 96 MET A O 1
ATOM 751 N N . THR A 1 97 ? 10.024 12.301 14.727 1.00 54.56 97 THR A N 1
ATOM 752 C CA . THR A 1 97 ? 10.121 13.506 15.575 1.00 54.56 97 THR A CA 1
ATOM 753 C C . THR A 1 97 ? 11.481 14.178 15.484 1.00 54.56 97 THR A C 1
ATOM 755 O O . THR A 1 97 ? 11.564 15.373 15.761 1.00 54.56 97 THR A O 1
ATOM 758 N N . GLU A 1 98 ? 12.529 13.468 15.063 1.00 59.22 98 GLU A N 1
ATOM 759 C CA . GLU A 1 98 ? 13.776 14.074 14.629 1.00 59.22 98 GLU A CA 1
ATOM 760 C C . GLU A 1 98 ? 13.479 14.858 13.347 1.00 59.22 98 GLU A C 1
ATOM 762 O O . GLU A 1 98 ? 13.189 14.261 12.306 1.00 59.22 98 GLU A O 1
ATOM 767 N N . PRO A 1 99 ? 13.545 16.201 13.382 1.00 52.53 99 PRO A N 1
ATOM 768 C CA . PRO A 1 99 ? 13.178 17.068 12.272 1.00 52.53 99 PRO A CA 1
ATOM 769 C C . PRO A 1 99 ? 14.284 17.086 11.214 1.00 52.53 99 PRO A C 1
ATOM 771 O O . PRO A 1 99 ? 14.640 18.130 10.666 1.00 52.53 99 PRO A O 1
ATOM 774 N N . THR A 1 100 ? 14.858 15.927 10.904 1.00 62.25 100 THR A N 1
ATOM 775 C CA . THR A 1 100 ? 15.476 15.780 9.601 1.00 62.25 100 THR A CA 1
ATOM 776 C C . THR A 1 100 ? 14.353 15.933 8.582 1.00 62.25 100 THR A C 1
ATOM 778 O O . THR A 1 100 ? 13.257 15.388 8.732 1.00 62.25 100 THR A O 1
ATOM 781 N N . VAL A 1 101 ? 14.610 16.708 7.531 1.00 62.84 101 VAL A N 1
ATOM 782 C CA . VAL A 1 101 ? 13.650 16.956 6.443 1.00 62.84 101 VAL A CA 1
ATOM 783 C C . VAL A 1 101 ? 13.074 15.641 5.885 1.00 62.84 101 VAL A C 1
ATOM 785 O O . VAL A 1 101 ? 11.975 15.627 5.340 1.00 62.84 101 VAL A O 1
ATOM 788 N N . HIS A 1 102 ? 13.783 14.525 6.066 1.00 71.00 102 HIS A N 1
ATOM 789 C CA . HIS A 1 102 ? 13.431 13.223 5.530 1.00 71.00 102 HIS A CA 1
ATOM 790 C C . HIS A 1 102 ? 12.290 12.507 6.271 1.00 71.00 102 HIS A C 1
ATOM 792 O O . HIS A 1 102 ? 11.321 12.101 5.627 1.00 71.00 102 HIS A O 1
ATOM 798 N N . GLY A 1 103 ? 12.361 12.382 7.602 1.00 70.38 103 GLY A N 1
ATOM 799 C CA . GLY A 1 103 ? 11.333 11.681 8.385 1.00 70.38 103 GLY A CA 1
ATOM 800 C C . GLY A 1 103 ? 9.960 12.344 8.253 1.00 70.38 103 GLY A C 1
ATOM 801 O O . GLY A 1 103 ? 8.955 11.679 7.995 1.00 70.38 103 GLY A O 1
ATOM 802 N N . LEU A 1 104 ? 9.940 13.680 8.298 1.00 75.62 104 LEU A N 1
ATOM 803 C CA . LEU A 1 104 ? 8.723 14.472 8.124 1.00 75.62 104 LEU A CA 1
ATOM 804 C C . LEU A 1 104 ? 8.107 14.301 6.726 1.00 75.62 104 LEU A C 1
ATOM 806 O O . LEU A 1 104 ? 6.886 14.222 6.604 1.00 75.62 104 LEU A O 1
ATOM 810 N N . GLN A 1 105 ? 8.931 14.224 5.675 1.00 80.94 105 GLN A N 1
ATOM 811 C CA . GLN A 1 105 ? 8.456 14.008 4.304 1.00 80.94 105 GLN A CA 1
ATOM 812 C C . GLN A 1 105 ? 7.838 12.622 4.123 1.00 80.94 105 GLN A C 1
ATOM 814 O O . GLN A 1 105 ? 6.776 12.515 3.516 1.00 80.94 105 GLN A O 1
ATOM 819 N N . ILE A 1 106 ? 8.470 11.574 4.661 1.00 81.25 106 ILE A N 1
ATOM 820 C CA . ILE A 1 106 ? 7.934 10.208 4.600 1.00 81.25 106 ILE A CA 1
ATOM 821 C C . ILE A 1 106 ? 6.607 10.131 5.357 1.00 81.25 106 ILE A C 1
ATOM 823 O O . ILE A 1 106 ? 5.627 9.624 4.812 1.00 81.25 106 ILE A O 1
ATOM 827 N N . TYR A 1 107 ? 6.551 10.678 6.574 1.00 84.69 107 TYR A N 1
ATOM 828 C CA . TYR A 1 107 ? 5.320 10.712 7.358 1.00 84.69 107 TYR A CA 1
ATOM 829 C C . TYR A 1 107 ? 4.210 11.474 6.632 1.00 84.69 107 TYR A C 1
ATOM 831 O O . TYR A 1 107 ? 3.119 10.939 6.456 1.00 84.69 107 TYR A O 1
ATOM 839 N N . ALA A 1 108 ? 4.481 12.696 6.161 1.00 86.94 108 ALA A N 1
ATOM 840 C CA . ALA A 1 108 ? 3.494 13.487 5.430 1.00 86.94 108 ALA A CA 1
ATOM 841 C C . ALA A 1 108 ? 2.985 12.735 4.193 1.00 86.94 108 ALA A C 1
ATOM 843 O O . ALA A 1 108 ? 1.783 12.707 3.940 1.00 86.94 108 ALA A O 1
ATOM 844 N N . HIS A 1 109 ? 3.881 12.066 3.471 1.00 87.31 109 HIS A N 1
ATOM 845 C CA . HIS A 1 109 ? 3.533 11.329 2.269 1.00 87.31 109 HIS A CA 1
ATOM 846 C C . HIS A 1 109 ? 2.679 10.078 2.543 1.00 87.31 109 HIS A C 1
ATOM 848 O O . HIS A 1 109 ? 1.678 9.829 1.873 1.00 87.31 109 HIS A O 1
ATOM 854 N N . ILE A 1 110 ? 3.053 9.277 3.539 1.00 89.88 110 ILE A N 1
ATOM 855 C CA . ILE A 1 110 ? 2.341 8.036 3.866 1.00 89.88 110 ILE A CA 1
ATOM 856 C C . ILE A 1 110 ? 1.042 8.357 4.605 1.00 89.88 110 ILE A C 1
ATOM 858 O O . ILE A 1 110 ? -0.037 7.936 4.198 1.00 89.88 110 ILE A O 1
ATOM 862 N N . CYS A 1 111 ? 1.123 9.139 5.672 1.00 91.00 111 CYS A N 1
ATOM 863 C CA . CYS A 1 111 ? 0.006 9.365 6.574 1.00 91.00 111 CYS A CA 1
ATOM 864 C C . CYS A 1 111 ? -0.957 10.422 6.049 1.00 91.00 111 CYS A C 1
ATOM 866 O O . CYS A 1 111 ? -2.140 10.142 5.851 1.00 91.00 111 CYS A O 1
ATOM 868 N N . SER A 1 112 ? -0.451 11.634 5.818 1.00 89.81 112 SER A N 1
ATOM 869 C CA . SER A 1 112 ? -1.296 12.780 5.484 1.00 89.81 112 SER A CA 1
ATOM 870 C C . SER A 1 112 ? -1.779 12.730 4.040 1.00 89.81 112 SER A C 1
ATOM 872 O O . SER A 1 112 ? -2.921 1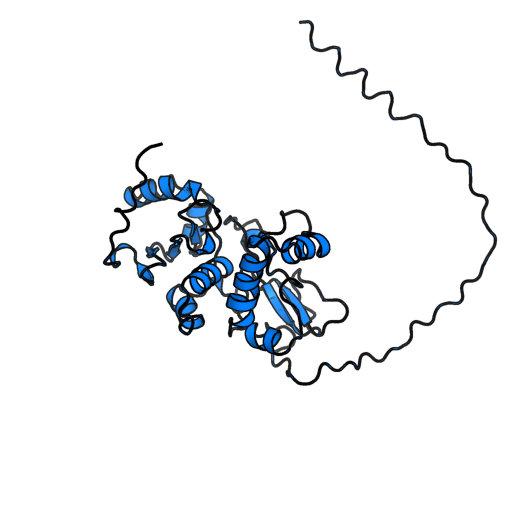3.081 3.771 1.00 89.81 112 SER A O 1
ATOM 874 N N . GLU A 1 113 ? -0.941 12.287 3.105 1.00 90.31 113 GLU A N 1
ATOM 875 C CA . GLU A 1 113 ? -1.261 12.286 1.676 1.00 90.31 113 GLU A CA 1
ATOM 876 C C . GLU A 1 113 ? -1.909 10.969 1.207 1.00 90.31 113 GLU A C 1
ATOM 878 O O . GLU A 1 113 ? -2.838 11.018 0.406 1.00 90.31 113 GLU A O 1
ATOM 883 N N . PHE A 1 114 ? -1.484 9.800 1.705 1.00 93.50 114 PHE A N 1
ATOM 884 C CA . PHE A 1 114 ? -2.029 8.506 1.267 1.00 93.50 114 PHE A CA 1
ATOM 885 C C . PHE A 1 114 ? -3.130 7.958 2.190 1.00 93.50 114 PHE A C 1
ATOM 887 O O . PHE A 1 114 ? -4.292 7.898 1.784 1.00 93.50 114 PHE A O 1
ATOM 894 N N . PHE A 1 115 ? -2.805 7.573 3.426 1.00 94.75 115 PHE A N 1
ATOM 895 C CA . PHE A 1 115 ? -3.735 6.883 4.331 1.00 94.75 115 PHE A CA 1
ATOM 896 C C . PHE A 1 115 ? -4.960 7.721 4.703 1.00 94.75 115 PHE A C 1
ATOM 898 O O . PHE A 1 115 ? -6.088 7.230 4.633 1.00 94.75 115 PHE A O 1
ATOM 905 N N . ALA A 1 116 ? -4.757 9.000 5.027 1.00 93.19 116 ALA A N 1
ATOM 906 C CA . ALA A 1 116 ? -5.850 9.918 5.336 1.00 93.19 116 ALA A CA 1
ATOM 907 C C . ALA A 1 116 ? -6.763 10.203 4.126 1.00 93.19 116 ALA A C 1
ATOM 909 O O . ALA A 1 116 ? -7.898 10.633 4.308 1.00 93.19 116 ALA A O 1
ATOM 910 N N . HIS A 1 117 ? -6.305 9.939 2.896 1.00 93.38 117 HIS A N 1
ATOM 911 C CA . HIS A 1 117 ? -7.074 10.164 1.667 1.00 93.38 117 HIS A CA 1
ATOM 912 C C . HIS A 1 117 ? -7.625 8.879 1.034 1.00 93.38 117 HIS A C 1
ATOM 914 O O . HIS A 1 117 ? -8.433 8.964 0.107 1.00 93.38 117 HIS A O 1
ATOM 920 N N . LEU A 1 118 ? -7.234 7.698 1.523 1.00 95.00 118 LEU A N 1
ATOM 921 C CA . LEU A 1 118 ? -7.711 6.413 1.020 1.00 95.00 118 LEU A CA 1
ATOM 922 C C . LEU A 1 118 ? -9.184 6.201 1.408 1.00 95.00 118 LEU A C 1
ATOM 924 O O . LEU A 1 118 ? -9.510 5.653 2.460 1.00 95.00 118 LEU A O 1
ATOM 928 N N . ASP A 1 119 ? -10.101 6.625 0.538 1.00 95.25 119 ASP A N 1
ATOM 929 C CA . ASP A 1 119 ? -11.544 6.440 0.726 1.00 95.25 119 ASP A CA 1
ATOM 930 C C . ASP A 1 119 ? -11.986 5.029 0.316 1.00 95.25 119 ASP A C 1
ATOM 932 O O . ASP A 1 119 ? -12.638 4.795 -0.702 1.00 95.25 119 ASP A O 1
ATOM 936 N N . SER A 1 120 ? -11.543 4.052 1.095 1.00 95.50 120 SER A N 1
ATOM 937 C CA . SER A 1 120 ? -11.792 2.636 0.865 1.00 95.50 120 SER A CA 1
ATOM 938 C C . SER A 1 120 ? -11.739 1.887 2.189 1.00 95.50 120 SER A C 1
ATOM 940 O O . SER A 1 120 ? -11.090 2.335 3.129 1.00 95.50 120 SER A O 1
ATOM 942 N N . ASN A 1 121 ? -12.404 0.739 2.272 1.00 96.69 121 ASN A N 1
ATOM 943 C CA . ASN A 1 121 ? -12.241 -0.231 3.357 1.00 96.69 121 ASN A CA 1
ATOM 944 C C . ASN A 1 121 ? -11.400 -1.445 2.932 1.00 96.69 121 ASN A C 1
ATOM 946 O O . ASN A 1 121 ? -11.375 -2.454 3.629 1.00 96.69 121 ASN A O 1
ATOM 950 N N . ARG A 1 122 ? -10.736 -1.378 1.774 1.00 97.69 122 ARG A N 1
ATOM 951 C CA . ARG A 1 122 ? -9.904 -2.479 1.289 1.00 97.69 122 ARG A CA 1
ATOM 952 C C . ARG A 1 122 ? -8.682 -2.685 2.174 1.00 97.69 122 ARG A C 1
ATOM 954 O O . ARG A 1 122 ? -8.068 -1.723 2.638 1.00 97.69 122 ARG A O 1
ATOM 961 N N . CYS A 1 123 ? -8.305 -3.941 2.342 1.00 97.81 123 CYS A N 1
ATOM 962 C CA . CYS A 1 123 ? -7.067 -4.321 2.992 1.00 97.81 123 CYS A CA 1
ATOM 963 C C . CYS A 1 123 ? -5.874 -3.892 2.158 1.00 97.81 123 CYS A C 1
ATOM 965 O O . CYS A 1 123 ? -5.897 -4.006 0.935 1.00 97.81 123 CYS A O 1
ATOM 967 N N . ILE A 1 124 ? -4.824 -3.434 2.818 1.00 96.19 124 ILE A N 1
ATOM 968 C CA . ILE A 1 124 ? -3.601 -2.994 2.158 1.00 96.19 124 ILE A CA 1
ATOM 969 C C . ILE A 1 124 ? -2.466 -3.958 2.457 1.00 96.19 124 ILE A C 1
ATOM 971 O O . ILE A 1 124 ? -2.454 -4.628 3.486 1.00 96.19 124 ILE A O 1
ATOM 975 N N . ASN A 1 125 ? -1.496 -4.022 1.560 1.00 94.31 125 ASN A N 1
ATOM 976 C CA . ASN A 1 125 ? -0.282 -4.792 1.746 1.00 94.31 125 ASN A CA 1
ATOM 977 C C . ASN A 1 125 ? 0.449 -4.310 3.007 1.00 94.31 125 ASN A C 1
ATOM 979 O O . ASN A 1 125 ? 0.588 -3.105 3.209 1.00 94.31 125 ASN A O 1
ATOM 983 N N . MET A 1 126 ? 0.951 -5.236 3.828 1.00 88.50 126 MET A N 1
ATOM 984 C CA . MET A 1 126 ? 1.814 -4.876 4.966 1.00 88.50 126 MET A CA 1
ATOM 985 C C . MET A 1 126 ? 3.150 -4.260 4.516 1.00 88.50 126 MET A C 1
ATOM 987 O O . MET A 1 126 ? 3.873 -3.682 5.318 1.00 88.50 126 MET A O 1
ATOM 991 N N . GLY A 1 127 ? 3.446 -4.314 3.217 1.00 71.56 127 GLY A N 1
ATOM 992 C CA . GLY A 1 127 ? 4.682 -3.805 2.646 1.00 71.56 127 GLY A CA 1
ATOM 993 C C . GLY A 1 127 ? 5.804 -4.833 2.748 1.00 71.56 127 GLY A C 1
ATOM 994 O O . GLY A 1 127 ? 5.705 -5.832 3.457 1.00 71.56 127 GLY A O 1
ATOM 995 N N . GLY A 1 128 ? 6.859 -4.606 1.973 1.00 67.50 128 GLY A N 1
ATOM 996 C CA . GLY A 1 128 ? 7.993 -5.514 1.865 1.00 67.50 128 GLY A CA 1
ATOM 997 C C . GLY A 1 128 ? 8.458 -5.687 0.424 1.00 67.50 128 GLY A C 1
ATOM 998 O O . GLY A 1 128 ? 7.660 -5.805 -0.509 1.00 67.50 128 GLY A O 1
ATOM 999 N N . PHE A 1 129 ? 9.778 -5.729 0.263 1.00 71.19 129 PHE A N 1
ATOM 1000 C CA . PHE A 1 129 ? 10.426 -6.148 -0.972 1.00 71.19 129 PHE A CA 1
ATOM 1001 C C . PHE A 1 129 ? 10.383 -7.663 -1.054 1.00 71.19 129 PHE A C 1
ATOM 1003 O O . PHE A 1 129 ? 10.982 -8.339 -0.218 1.00 71.19 129 PHE A O 1
ATOM 1010 N N . GLY A 1 130 ? 9.719 -8.214 -2.059 1.00 78.25 130 GLY A N 1
ATOM 1011 C CA . GLY A 1 130 ? 9.542 -9.657 -2.089 1.00 78.25 130 GLY A CA 1
ATOM 1012 C C . GLY A 1 130 ? 8.191 -10.093 -2.603 1.00 78.25 130 GLY A C 1
ATOM 1013 O O . GLY A 1 130 ? 7.186 -9.481 -2.285 1.00 78.25 130 GLY A O 1
ATOM 1014 N N . TRP A 1 131 ? 8.160 -11.207 -3.322 1.00 83.56 131 TRP A N 1
ATOM 1015 C CA . TRP A 1 131 ? 6.993 -12.071 -3.376 1.00 83.56 131 TRP A CA 1
ATOM 1016 C C . TRP A 1 131 ? 7.477 -13.476 -3.063 1.00 83.56 131 TRP A C 1
ATOM 1018 O O . TRP A 1 131 ? 8.219 -14.067 -3.855 1.00 83.56 131 TRP A O 1
ATOM 1028 N N . ASP A 1 132 ? 7.064 -13.980 -1.913 1.00 85.69 132 ASP A N 1
ATOM 1029 C CA . ASP A 1 132 ? 7.254 -15.363 -1.522 1.00 85.69 132 ASP A CA 1
ATOM 1030 C C . ASP A 1 132 ? 5.904 -15.889 -1.017 1.00 85.69 132 ASP A C 1
ATOM 1032 O O . ASP A 1 132 ? 5.447 -15.453 0.039 1.00 85.69 132 ASP A O 1
ATOM 1036 N N . PRO A 1 133 ? 5.228 -16.784 -1.765 1.00 84.56 133 PRO A N 1
ATOM 1037 C CA . PRO A 1 133 ? 3.919 -17.294 -1.371 1.00 84.56 133 PRO A CA 1
ATOM 1038 C C . PRO A 1 133 ? 3.936 -18.001 -0.006 1.00 84.56 133 PRO A C 1
ATOM 1040 O O . PRO A 1 133 ? 2.880 -18.110 0.616 1.00 84.56 133 PRO A O 1
ATOM 1043 N N . ASP A 1 134 ? 5.108 -18.442 0.456 1.00 86.44 134 ASP A N 1
ATOM 1044 C CA . ASP A 1 134 ? 5.285 -19.126 1.734 1.00 86.44 134 ASP A CA 1
ATOM 1045 C C . ASP A 1 134 ? 5.634 -18.152 2.883 1.00 86.44 134 ASP A C 1
ATOM 1047 O O . ASP A 1 134 ? 5.530 -18.516 4.056 1.00 86.44 134 ASP A O 1
ATOM 1051 N N . ASP A 1 135 ? 5.988 -16.895 2.578 1.00 86.44 135 ASP A N 1
ATOM 1052 C CA . ASP A 1 135 ? 6.215 -15.843 3.574 1.00 86.44 135 ASP A CA 1
ATOM 1053 C C . ASP A 1 135 ? 4.956 -14.996 3.770 1.00 86.44 135 ASP A C 1
ATOM 1055 O O . ASP A 1 135 ? 4.597 -14.145 2.943 1.00 86.44 135 ASP A O 1
ATOM 1059 N N . TRP A 1 136 ? 4.308 -15.180 4.921 1.00 84.94 136 TRP A N 1
ATOM 1060 C CA . TRP A 1 136 ? 3.132 -14.403 5.303 1.00 84.94 136 TRP A CA 1
ATOM 1061 C C . TRP A 1 136 ? 3.398 -12.892 5.288 1.00 84.94 136 TRP A C 1
ATOM 1063 O O . TRP A 1 136 ? 2.479 -12.138 4.977 1.00 84.94 136 TRP A O 1
ATOM 1073 N N . LYS A 1 137 ? 4.627 -12.427 5.562 1.00 81.88 137 LYS A N 1
ATOM 1074 C CA . LYS A 1 137 ? 4.950 -10.990 5.561 1.00 81.88 137 LYS A CA 1
ATOM 1075 C C . LYS A 1 137 ? 4.832 -10.387 4.162 1.00 81.88 137 LYS A C 1
ATOM 1077 O O . LYS A 1 137 ? 4.382 -9.255 4.022 1.00 81.88 137 LYS A O 1
ATOM 1082 N N . SER A 1 138 ? 5.176 -11.155 3.126 1.00 81.12 138 SER A N 1
ATOM 1083 C CA . SER A 1 138 ? 5.089 -10.710 1.729 1.00 81.12 138 SER A CA 1
ATOM 1084 C C . SER A 1 138 ? 3.684 -10.885 1.132 1.00 81.12 138 SER A C 1
ATOM 1086 O O . SER A 1 138 ? 3.286 -10.180 0.198 1.00 81.12 138 SER A O 1
ATOM 1088 N N . THR A 1 139 ? 2.894 -11.812 1.682 1.00 87.62 139 THR A N 1
ATOM 1089 C CA . THR A 1 139 ? 1.572 -12.169 1.151 1.00 87.62 139 THR A CA 1
ATOM 1090 C C . THR A 1 139 ? 0.409 -11.531 1.899 1.00 87.62 139 THR A C 1
ATOM 1092 O O . THR A 1 139 ? -0.672 -11.425 1.318 1.00 87.62 139 THR A O 1
ATOM 1095 N N . SER A 1 140 ? 0.603 -11.058 3.126 1.00 93.19 140 SER A N 1
ATOM 1096 C CA . SER A 1 140 ? -0.499 -10.580 3.956 1.00 93.19 140 SER A CA 1
ATOM 1097 C C . SER A 1 140 ? -0.925 -9.160 3.621 1.00 93.19 140 SER A C 1
ATOM 1099 O O . SER A 1 140 ? -0.119 -8.256 3.391 1.00 93.19 140 SER A O 1
ATOM 1101 N N . GLN A 1 141 ? -2.239 -8.962 3.657 1.00 96.25 141 GLN A N 1
ATOM 1102 C CA . GLN A 1 141 ? -2.841 -7.642 3.710 1.00 96.25 141 GLN A CA 1
ATOM 1103 C C . GLN A 1 141 ? -3.545 -7.458 5.043 1.00 96.25 141 GLN A C 1
ATOM 1105 O O . GLN A 1 141 ? -3.944 -8.432 5.675 1.00 96.25 141 GLN A O 1
ATOM 1110 N N . TRP A 1 142 ? -3.707 -6.217 5.472 1.00 97.19 142 TRP A N 1
ATOM 1111 C CA . TRP A 1 142 ? -4.292 -5.901 6.764 1.00 97.19 142 TRP A CA 1
ATOM 1112 C C . TRP A 1 142 ? -5.258 -4.725 6.660 1.00 97.19 142 TRP A C 1
ATOM 1114 O O . TRP A 1 142 ? -5.235 -3.955 5.694 1.00 97.19 142 TRP A O 1
ATOM 1124 N N . CYS A 1 143 ? -6.125 -4.601 7.659 1.00 97.81 143 CYS A N 1
ATOM 1125 C CA . CYS A 1 143 ? -7.032 -3.471 7.803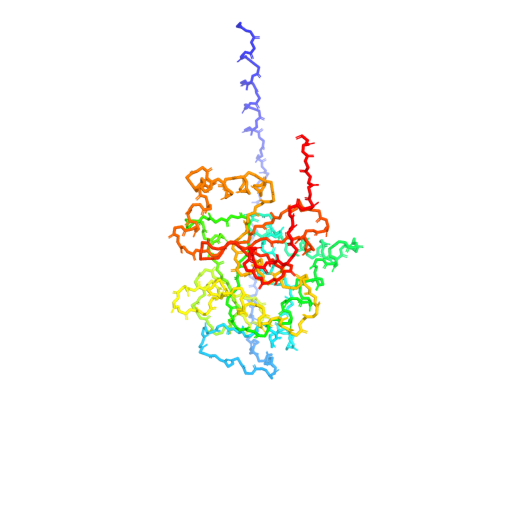 1.00 97.81 143 CYS A CA 1
ATOM 1126 C C . CYS A 1 143 ? -7.376 -3.222 9.274 1.00 97.81 143 CYS A C 1
ATOM 1128 O O . CYS A 1 143 ? -7.193 -4.094 10.132 1.00 97.81 143 CYS A O 1
ATOM 1130 N N . TYR A 1 144 ? -7.925 -2.043 9.558 1.00 96.94 144 TYR A N 1
ATOM 1131 C CA . TYR A 1 144 ? -8.576 -1.774 10.835 1.00 96.94 144 TYR A CA 1
ATOM 1132 C C . TYR A 1 144 ? -9.986 -2.356 10.871 1.00 96.94 144 TYR A C 1
ATOM 1134 O O . TYR A 1 144 ? -10.692 -2.355 9.870 1.00 96.94 144 TYR A O 1
ATOM 1142 N N . VAL A 1 145 ? -10.416 -2.801 12.045 1.00 96.06 145 VAL A N 1
ATOM 1143 C CA . VAL A 1 145 ? -11.745 -3.360 12.318 1.00 96.06 145 VAL A CA 1
ATOM 1144 C C . VAL A 1 145 ? -12.294 -2.800 13.632 1.00 96.06 145 VAL A C 1
ATOM 1146 O O . VAL A 1 145 ? -11.525 -2.282 14.453 1.00 96.06 145 VAL A O 1
ATOM 1149 N N . PRO A 1 146 ? -13.611 -2.901 13.884 1.00 94.38 146 PRO A N 1
ATOM 1150 C CA . PRO A 1 146 ? -14.172 -2.556 15.184 1.00 94.38 146 PRO A CA 1
ATOM 1151 C C . PRO A 1 146 ? -13.483 -3.310 16.327 1.00 94.38 146 PRO A C 1
ATOM 1153 O O . PRO A 1 146 ? -13.174 -4.492 16.191 1.00 94.38 146 PRO A O 1
ATOM 1156 N N . PHE A 1 147 ? -13.312 -2.676 17.493 1.00 92.50 147 PHE A N 1
ATOM 1157 C CA . PHE A 1 147 ? -12.757 -3.353 18.681 1.00 92.50 147 PHE A CA 1
ATOM 1158 C C . PHE A 1 147 ? -13.547 -4.609 19.097 1.00 92.50 147 PHE A C 1
ATOM 1160 O O . PHE A 1 147 ? -13.003 -5.541 19.688 1.00 92.50 147 PHE A O 1
ATOM 1167 N N . SER A 1 148 ? -14.843 -4.647 18.775 1.00 91.06 148 SER A N 1
ATOM 1168 C CA . SER A 1 148 ? -15.715 -5.798 19.013 1.00 91.06 148 SER A CA 1
ATOM 1169 C C . SER A 1 148 ? -15.409 -7.005 18.119 1.00 91.06 148 SER A C 1
ATOM 1171 O O . SER A 1 148 ? -15.921 -8.092 18.405 1.00 91.06 148 SER A O 1
ATOM 1173 N N . CYS A 1 149 ? -14.580 -6.855 17.081 1.00 94.38 149 CYS A N 1
ATOM 1174 C CA . CYS A 1 149 ? -14.130 -7.970 16.264 1.00 94.38 149 CYS A CA 1
ATOM 1175 C C . CYS A 1 149 ? -13.300 -8.958 17.101 1.00 94.38 149 CYS A C 1
ATOM 1177 O O . CYS A 1 149 ? -12.396 -8.586 17.860 1.00 94.38 149 CYS A O 1
ATOM 1179 N N . GLN A 1 150 ? -13.631 -10.242 16.984 1.00 94.50 150 GLN A N 1
ATOM 1180 C CA . GLN A 1 150 ? -12.901 -11.334 17.638 1.00 94.50 150 GLN A CA 1
ATOM 1181 C C . GLN A 1 150 ? -12.018 -12.108 16.650 1.00 94.50 150 GLN A C 1
ATOM 1183 O O . GLN A 1 150 ? -11.050 -12.743 17.057 1.00 94.50 150 GLN A O 1
ATOM 1188 N N . GLU A 1 151 ? -12.308 -12.008 15.355 1.00 96.38 151 GLU A N 1
ATOM 1189 C CA . GLU A 1 151 ? -11.610 -12.712 14.282 1.00 96.38 151 GLU A CA 1
ATOM 1190 C C . GLU A 1 151 ? -10.508 -11.825 13.692 1.00 96.38 151 GLU A C 1
ATOM 1192 O O . GLU A 1 151 ? -10.675 -11.178 12.663 1.00 96.38 151 GLU A O 1
ATOM 1197 N N . LEU A 1 152 ? -9.373 -11.752 14.394 1.00 96.12 152 LEU A N 1
ATOM 1198 C CA . LEU A 1 152 ? -8.253 -10.890 13.990 1.00 96.12 152 LEU A CA 1
ATOM 1199 C C . LEU A 1 152 ? -7.232 -11.590 13.077 1.00 96.12 152 LEU A C 1
ATOM 1201 O O . LEU A 1 152 ? -6.366 -10.931 12.511 1.00 96.12 152 LEU A O 1
ATOM 1205 N N . HIS A 1 153 ? -7.306 -12.917 12.944 1.00 95.75 153 HIS A N 1
ATOM 1206 C CA . HIS A 1 153 ? -6.456 -13.724 12.051 1.00 95.75 153 HIS A CA 1
ATOM 1207 C C . HIS A 1 153 ? -4.941 -13.460 12.177 1.00 95.75 153 HIS A C 1
ATOM 1209 O O . HIS A 1 153 ? -4.225 -13.436 11.186 1.00 95.75 153 HIS A O 1
ATOM 1215 N N . GLY A 1 154 ? -4.443 -13.259 13.399 1.00 93.50 154 GLY A N 1
ATOM 1216 C CA . GLY A 1 154 ? -3.041 -12.885 13.652 1.00 93.50 154 GLY A CA 1
ATOM 1217 C C . GLY A 1 154 ? -2.831 -11.388 13.883 1.00 93.50 154 GLY A C 1
ATOM 1218 O O . GLY A 1 154 ? -1.730 -10.971 14.225 1.00 93.50 154 GLY A O 1
ATOM 1219 N N . GLY A 1 155 ? -3.890 -10.589 13.752 1.00 94.81 155 GLY A N 1
ATOM 1220 C CA . GLY A 1 155 ? -3.907 -9.200 14.177 1.00 94.81 155 GLY A CA 1
ATOM 1221 C C . GLY A 1 155 ? -4.075 -8.996 15.674 1.00 94.81 155 GLY A C 1
ATOM 1222 O O . GLY A 1 155 ? -4.231 -9.947 16.444 1.00 94.81 155 GLY A O 1
ATOM 1223 N N . ALA A 1 156 ? -4.040 -7.731 16.089 1.00 94.62 156 ALA A N 1
ATOM 1224 C CA . ALA A 1 156 ? -4.022 -7.357 17.493 1.00 94.62 156 ALA A CA 1
ATOM 1225 C C . ALA A 1 156 ? -5.034 -6.259 17.837 1.00 94.62 156 ALA A C 1
ATOM 1227 O O . ALA A 1 156 ? -5.518 -5.492 16.998 1.00 94.62 156 ALA A O 1
ATOM 1228 N N . ARG A 1 157 ? -5.344 -6.189 19.132 1.00 94.31 157 ARG A N 1
ATOM 1229 C CA . ARG A 1 157 ? -6.153 -5.122 19.714 1.00 94.31 157 ARG A CA 1
ATOM 1230 C C . ARG A 1 157 ? -5.258 -4.003 20.196 1.00 94.31 157 ARG A C 1
ATOM 1232 O O . ARG A 1 157 ? -4.237 -4.246 20.834 1.00 94.31 157 ARG A O 1
ATOM 1239 N N . PHE A 1 158 ? -5.704 -2.780 19.978 1.00 90.12 158 PHE A N 1
ATOM 1240 C CA . PHE A 1 158 ? -5.080 -1.630 20.601 1.00 90.12 158 PHE A CA 1
ATOM 1241 C C . PHE A 1 158 ? -5.548 -1.486 22.045 1.00 90.12 158 PHE A C 1
ATOM 1243 O O . PHE A 1 158 ? -6.738 -1.595 22.351 1.00 90.12 158 PHE A O 1
ATOM 1250 N N . LEU A 1 159 ? -4.610 -1.194 22.943 1.00 86.12 159 LEU A N 1
ATOM 1251 C CA . LEU A 1 159 ? -4.951 -0.800 24.303 1.00 86.12 159 LEU A CA 1
ATOM 1252 C C . LEU A 1 159 ? -5.587 0.593 24.275 1.00 86.12 159 LEU A C 1
ATOM 1254 O O . LEU A 1 159 ? -5.019 1.524 23.710 1.00 86.12 159 LEU A O 1
ATOM 1258 N N . ARG A 1 160 ? -6.749 0.740 24.925 1.00 86.44 160 ARG A N 1
ATOM 1259 C CA . ARG A 1 160 ? -7.452 2.028 25.102 1.00 86.44 160 ARG A CA 1
ATOM 1260 C C . ARG A 1 160 ? -7.845 2.729 23.790 1.00 86.44 160 ARG A C 1
ATOM 1262 O O . ARG A 1 160 ? -7.931 3.951 23.757 1.00 86.44 160 ARG A O 1
ATOM 1269 N N . LYS A 1 161 ? -8.099 1.977 22.717 1.00 89.50 161 LYS A N 1
ATOM 1270 C CA . LYS A 1 161 ? -8.618 2.517 21.450 1.00 89.50 161 LYS A CA 1
ATOM 1271 C C . LYS A 1 161 ? -9.888 1.770 21.033 1.00 89.50 161 LYS A C 1
ATOM 1273 O O . LYS A 1 161 ? -10.046 0.600 21.380 1.00 89.50 161 LYS A O 1
ATOM 1278 N N . PRO A 1 162 ? -10.786 2.406 20.261 1.00 91.19 162 PRO A N 1
ATOM 1279 C CA . PRO A 1 162 ? -12.052 1.802 19.851 1.00 91.19 162 PRO A CA 1
ATOM 1280 C C . PRO A 1 162 ? -11.928 0.886 18.623 1.00 91.19 162 PRO A C 1
ATOM 1282 O O . PRO A 1 162 ? -12.942 0.453 18.078 1.00 91.19 162 PRO A O 1
ATOM 1285 N N . VAL A 1 163 ? -10.708 0.573 18.186 1.00 93.88 163 VAL A N 1
ATOM 1286 C CA . VAL A 1 163 ? -10.435 -0.242 16.999 1.00 93.88 163 VAL A CA 1
ATOM 1287 C C . VAL A 1 163 ? -9.448 -1.361 17.302 1.00 93.88 163 VAL A C 1
ATOM 1289 O O . VAL A 1 163 ? -8.774 -1.388 18.331 1.00 93.88 163 VAL A O 1
ATOM 1292 N N . SER A 1 164 ? -9.387 -2.327 16.403 1.00 95.25 164 SER A N 1
ATOM 1293 C CA . SER A 1 164 ? -8.355 -3.362 16.332 1.00 95.25 164 SER A CA 1
ATOM 1294 C C . SER A 1 164 ? -7.854 -3.437 14.896 1.00 95.25 164 SER A C 1
ATOM 1296 O O . SER A 1 164 ? -8.403 -2.770 14.019 1.00 95.25 164 SER A O 1
ATOM 1298 N N . TRP A 1 165 ? -6.825 -4.229 14.637 1.00 96.81 165 TRP A N 1
ATOM 1299 C CA . TRP A 1 165 ? -6.426 -4.554 13.274 1.00 96.81 165 TRP A CA 1
ATOM 1300 C C . TRP A 1 165 ? -6.427 -6.064 13.078 1.00 96.81 165 TRP A C 1
ATOM 1302 O O . TRP A 1 165 ? -6.253 -6.823 14.034 1.00 96.81 165 TRP A O 1
ATOM 1312 N N . LYS A 1 166 ? -6.657 -6.496 11.841 1.00 97.06 166 LYS A N 1
ATOM 1313 C CA . LYS A 1 166 ? -6.645 -7.908 11.463 1.00 97.06 166 LYS A CA 1
ATOM 1314 C C . LYS A 1 166 ? -5.803 -8.141 10.220 1.00 97.06 166 LYS A C 1
ATOM 1316 O O . LYS A 1 166 ? -5.642 -7.228 9.408 1.00 97.06 166 LYS A O 1
ATOM 1321 N N . ILE A 1 167 ? -5.325 -9.371 10.062 1.00 97.31 167 ILE A N 1
ATOM 1322 C CA . ILE A 1 167 ? -4.851 -9.860 8.768 1.00 97.31 167 ILE A CA 1
ATOM 1323 C C . ILE A 1 167 ? -6.070 -10.278 7.955 1.00 97.31 167 ILE A C 1
ATOM 1325 O O . ILE A 1 167 ? -6.970 -10.957 8.449 1.00 97.31 167 ILE A O 1
ATOM 1329 N N . CYS A 1 168 ? -6.116 -9.829 6.715 1.00 97.44 168 CYS A N 1
ATOM 1330 C CA . CYS A 1 168 ? -7.227 -10.073 5.824 1.00 97.44 168 CYS A CA 1
ATOM 1331 C C . CYS A 1 168 ? -7.105 -11.416 5.125 1.00 97.44 168 CYS A C 1
ATOM 1333 O O . CYS A 1 168 ? -6.005 -11.885 4.823 1.00 97.44 168 CYS A O 1
ATOM 1335 N N . LYS A 1 169 ? -8.252 -12.011 4.816 1.00 95.88 169 LYS A N 1
ATOM 1336 C CA . LYS A 1 169 ? -8.325 -13.282 4.103 1.00 95.88 169 LYS A CA 1
ATOM 1337 C C . LYS A 1 169 ? -8.822 -13.104 2.677 1.00 95.88 169 LYS A C 1
ATOM 1339 O O . LYS A 1 169 ? -9.832 -12.446 2.427 1.00 95.88 169 LYS A O 1
ATOM 1344 N N . GLN A 1 170 ? -8.155 -13.786 1.750 1.00 94.06 170 GLN A N 1
ATOM 1345 C CA . GLN A 1 170 ? -8.596 -13.887 0.362 1.00 94.06 170 GLN A CA 1
ATOM 1346 C C . GLN A 1 170 ? -10.002 -14.499 0.289 1.00 94.06 170 GLN A C 1
ATOM 1348 O O . GLN A 1 170 ? -10.258 -15.548 0.876 1.00 94.06 170 GLN A O 1
ATOM 1353 N N . GLY A 1 171 ? -10.900 -13.858 -0.460 1.00 94.50 171 GLY A N 1
ATOM 1354 C CA . GLY A 1 171 ? -12.268 -14.339 -0.678 1.00 94.50 171 GLY A CA 1
ATOM 1355 C C . GLY A 1 171 ? -13.263 -14.009 0.441 1.00 94.50 171 GLY A C 1
ATOM 1356 O O . GLY A 1 171 ? -14.463 -14.117 0.203 1.00 94.50 171 GLY A O 1
ATOM 1357 N N . GLU A 1 172 ? -12.795 -13.571 1.615 1.00 95.62 172 GLU A N 1
ATOM 1358 C CA . GLU A 1 172 ? -13.646 -13.051 2.698 1.00 95.62 172 GLU A CA 1
ATOM 1359 C C . GLU A 1 172 ? -13.588 -11.516 2.754 1.00 95.62 172 GLU A C 1
ATOM 1361 O O . GLU A 1 172 ? -14.623 -10.855 2.828 1.00 95.62 172 GLU A O 1
ATOM 1366 N N . ASP A 1 173 ? -12.383 -10.946 2.676 1.00 97.19 173 ASP A N 1
ATOM 1367 C CA . ASP A 1 173 ? -12.146 -9.507 2.748 1.00 97.19 173 ASP A CA 1
ATOM 1368 C C . ASP A 1 173 ? -11.907 -8.889 1.366 1.00 97.19 173 ASP A C 1
ATOM 1370 O O . ASP A 1 173 ? -11.411 -9.533 0.439 1.00 97.19 173 ASP A O 1
ATOM 1374 N N . SER A 1 174 ? -12.215 -7.596 1.228 1.00 96.81 174 SER A N 1
ATOM 1375 C CA . SER A 1 174 ? -11.878 -6.852 0.014 1.00 96.81 174 SER A CA 1
ATOM 1376 C C . SER A 1 174 ? -10.401 -6.470 0.040 1.00 96.81 174 SER A C 1
ATOM 1378 O O . SER A 1 174 ? -9.982 -5.650 0.854 1.00 96.81 174 SER A O 1
ATOM 1380 N N . LEU A 1 175 ? -9.602 -7.056 -0.847 1.00 97.00 175 LEU A N 1
ATOM 1381 C CA . LEU A 1 175 ? -8.163 -6.825 -0.911 1.00 97.00 175 LEU A CA 1
ATOM 1382 C C . LEU A 1 175 ? -7.823 -5.738 -1.933 1.00 97.00 175 LEU A C 1
ATOM 1384 O O . LEU A 1 175 ? -8.359 -5.704 -3.045 1.00 97.00 175 LEU A O 1
ATOM 1388 N N . LEU A 1 176 ? -6.896 -4.844 -1.590 1.00 95.94 176 LEU A N 1
ATOM 1389 C CA . LEU A 1 176 ? -6.390 -3.857 -2.540 1.00 95.94 176 LEU A CA 1
ATOM 1390 C C . LEU A 1 176 ? -5.476 -4.513 -3.586 1.00 95.94 176 LEU A C 1
ATOM 1392 O O . LEU A 1 176 ? -5.405 -4.027 -4.711 1.00 95.94 176 LEU A O 1
ATOM 1396 N N . ARG A 1 177 ? -4.850 -5.659 -3.268 1.00 94.62 177 ARG A N 1
ATOM 1397 C CA . ARG A 1 177 ? -4.037 -6.432 -4.231 1.00 94.62 177 ARG A CA 1
ATOM 1398 C C . ARG A 1 177 ? -4.832 -6.922 -5.435 1.00 94.62 177 ARG A C 1
ATOM 1400 O O . ARG A 1 177 ? -4.271 -7.007 -6.525 1.00 94.62 177 ARG A O 1
ATOM 1407 N N . ASP A 1 178 ? -6.119 -7.193 -5.241 1.00 95.12 178 ASP A N 1
ATOM 1408 C CA . ASP A 1 178 ? -7.016 -7.674 -6.294 1.00 95.12 178 ASP A CA 1
ATOM 1409 C C . ASP A 1 178 ? -7.461 -6.550 -7.244 1.00 95.12 178 ASP A C 1
ATOM 1411 O O . ASP A 1 178 ? -8.041 -6.816 -8.296 1.00 95.12 178 ASP A O 1
ATOM 1415 N N . ALA A 1 179 ? -7.202 -5.284 -6.894 1.00 95.12 179 ALA A N 1
ATOM 1416 C CA . ALA A 1 179 ? -7.519 -4.156 -7.755 1.00 95.12 179 ALA A CA 1
ATOM 1417 C C . ALA A 1 179 ? -6.595 -4.129 -8.979 1.00 95.12 179 ALA A C 1
ATOM 1419 O O . ALA A 1 179 ? -5.379 -4.283 -8.879 1.00 95.12 179 ALA A O 1
ATOM 1420 N N . SER A 1 180 ? -7.167 -3.862 -10.148 1.00 93.75 180 SER A N 1
ATOM 1421 C CA . SER A 1 180 ? -6.408 -3.538 -11.353 1.00 93.75 180 SER A CA 1
ATOM 1422 C C . SER A 1 180 ? -5.711 -2.172 -11.232 1.00 93.75 180 SER A C 1
ATOM 1424 O O . SER A 1 180 ? -6.165 -1.307 -10.473 1.00 93.75 180 SER A O 1
ATOM 1426 N N . PRO A 1 181 ? -4.668 -1.899 -12.045 1.00 90.88 181 PRO A N 1
ATOM 1427 C CA . PRO A 1 181 ? -4.028 -0.583 -12.073 1.00 90.88 181 PRO A CA 1
ATOM 1428 C C . PRO A 1 181 ? -5.019 0.571 -12.281 1.00 90.88 181 PRO A C 1
ATOM 1430 O O . PRO A 1 181 ? -4.887 1.631 -11.671 1.00 90.88 181 PRO A O 1
ATOM 1433 N N . MET A 1 182 ? -6.047 0.355 -13.108 1.00 91.06 182 MET A N 1
ATOM 1434 C CA . MET A 1 182 ? -7.074 1.361 -13.378 1.00 91.06 182 MET A CA 1
ATOM 1435 C C . MET A 1 182 ? -8.046 1.561 -12.216 1.00 91.06 182 MET A C 1
ATOM 1437 O O . MET A 1 182 ? -8.558 2.662 -12.041 1.00 91.06 182 MET A O 1
ATOM 1441 N N . GLU A 1 183 ? -8.327 0.531 -11.422 1.00 94.00 183 GLU A N 1
ATOM 1442 C CA . GLU A 1 183 ? -9.131 0.691 -10.207 1.00 94.00 183 GLU A CA 1
ATOM 1443 C C . GLU A 1 183 ? -8.365 1.455 -9.133 1.00 94.00 183 GLU A C 1
ATOM 1445 O O . GLU A 1 183 ? -8.924 2.387 -8.561 1.00 94.00 183 GLU A O 1
ATOM 1450 N N . ILE A 1 184 ? -7.081 1.144 -8.923 1.00 93.19 184 ILE A N 1
ATOM 1451 C CA . ILE A 1 184 ? -6.229 1.909 -7.998 1.00 93.19 184 ILE A CA 1
ATOM 1452 C C . ILE A 1 184 ? -6.147 3.367 -8.453 1.00 93.19 184 ILE A C 1
ATOM 1454 O O . ILE A 1 184 ? -6.318 4.273 -7.645 1.00 93.19 184 ILE A O 1
ATOM 1458 N N . PHE A 1 185 ? -5.985 3.614 -9.754 1.00 89.19 185 PHE A N 1
ATOM 1459 C CA . PHE A 1 185 ? -6.033 4.971 -10.291 1.00 89.19 185 PHE A CA 1
ATOM 1460 C C . PHE A 1 185 ? -7.338 5.694 -9.953 1.00 89.19 185 PHE A C 1
ATOM 1462 O O . PHE A 1 185 ? -7.298 6.832 -9.507 1.00 89.19 185 PHE A O 1
ATOM 1469 N N . ARG A 1 186 ? -8.492 5.037 -10.117 1.00 92.06 186 ARG A N 1
ATOM 1470 C CA . ARG A 1 186 ? -9.799 5.632 -9.794 1.00 92.06 186 ARG A CA 1
ATOM 1471 C C . ARG A 1 186 ? -9.944 5.972 -8.313 1.00 92.06 186 ARG A C 1
ATOM 1473 O O . ARG A 1 186 ? -10.544 6.997 -8.009 1.00 92.06 186 ARG A O 1
ATOM 1480 N N . LEU A 1 187 ? -9.372 5.169 -7.412 1.00 91.44 187 LEU A N 1
ATOM 1481 C CA . LEU A 1 187 ? -9.362 5.472 -5.973 1.00 91.44 187 LEU A CA 1
ATOM 1482 C C . LEU A 1 187 ? -8.615 6.779 -5.665 1.00 91.44 187 LEU A C 1
ATOM 1484 O O . LEU A 1 187 ? -8.985 7.489 -4.737 1.00 91.44 187 LEU A O 1
ATOM 1488 N N . PHE A 1 188 ? -7.612 7.119 -6.477 1.00 89.38 188 PHE A N 1
ATOM 1489 C CA . PHE A 1 188 ? -6.767 8.300 -6.303 1.00 89.38 188 PHE A CA 1
ATOM 1490 C C . PHE A 1 188 ? -6.914 9.328 -7.433 1.00 89.38 188 PHE A C 1
ATOM 1492 O O . PHE A 1 188 ? -6.078 10.214 -7.561 1.00 89.38 188 PHE A O 1
ATOM 1499 N N . GLN A 1 189 ? -7.979 9.266 -8.240 1.00 87.12 189 GLN A N 1
ATOM 1500 C CA . GLN A 1 189 ? -8.127 10.114 -9.436 1.00 87.12 189 GLN A CA 1
ATOM 1501 C C . GLN A 1 189 ? -8.253 11.608 -9.114 1.00 87.12 189 GLN A C 1
ATOM 1503 O O . GLN A 1 189 ? -7.968 12.454 -9.954 1.00 87.12 189 GLN A O 1
ATOM 1508 N N . ASN A 1 190 ? -8.687 11.923 -7.892 1.00 85.75 190 ASN A N 1
ATOM 1509 C CA . ASN A 1 190 ? -8.787 13.293 -7.401 1.00 85.75 190 ASN A CA 1
ATOM 1510 C C . ASN A 1 190 ? -7.445 13.819 -6.865 1.00 85.75 190 ASN A C 1
ATOM 1512 O O . ASN A 1 190 ? -7.346 14.994 -6.525 1.00 85.75 190 ASN A O 1
ATOM 1516 N N . SER A 1 191 ? -6.420 12.967 -6.782 1.00 81.75 191 SER A N 1
ATOM 1517 C CA . SER A 1 191 ? -5.060 13.385 -6.474 1.00 81.75 191 SER A CA 1
ATOM 1518 C C . SER A 1 191 ? -4.370 13.864 -7.747 1.00 81.75 191 SER A C 1
ATOM 1520 O O . SER A 1 191 ? -4.228 13.118 -8.716 1.00 81.75 191 SER A O 1
ATOM 1522 N N . THR A 1 192 ? -3.873 15.098 -7.733 1.00 74.44 192 THR A N 1
ATOM 1523 C CA . THR A 1 192 ? -2.973 15.607 -8.779 1.00 74.44 192 THR A CA 1
ATOM 1524 C C . THR A 1 192 ? -1.539 15.105 -8.611 1.00 74.44 192 THR A C 1
ATOM 1526 O O . THR A 1 192 ? -0.682 15.387 -9.446 1.00 74.44 192 THR A O 1
ATOM 1529 N N . ASP A 1 193 ? -1.258 14.386 -7.527 1.00 83.00 193 ASP A N 1
ATOM 1530 C CA . ASP A 1 193 ? 0.083 13.985 -7.147 1.00 83.00 193 ASP A CA 1
ATOM 1531 C C . ASP A 1 193 ? 0.366 12.522 -7.505 1.00 83.00 193 ASP A C 1
ATOM 1533 O O . ASP A 1 193 ? -0.146 11.581 -6.887 1.00 83.00 193 ASP A O 1
ATOM 1537 N N . GLN A 1 194 ? 1.244 12.330 -8.491 1.00 80.00 194 GLN A N 1
ATOM 1538 C CA . GLN A 1 194 ? 1.702 11.010 -8.923 1.00 80.00 194 GLN A CA 1
ATOM 1539 C C . GLN A 1 194 ? 2.435 10.237 -7.818 1.00 80.00 194 GLN A C 1
ATOM 1541 O O . GLN A 1 194 ? 2.453 9.004 -7.854 1.00 80.00 194 GLN A O 1
ATOM 1546 N N . ARG A 1 195 ? 3.001 10.926 -6.814 1.00 83.75 195 ARG A N 1
ATOM 1547 C CA . ARG A 1 195 ? 3.634 10.287 -5.652 1.00 83.75 195 ARG A CA 1
ATOM 1548 C C . ARG A 1 195 ? 2.626 9.424 -4.904 1.00 83.75 195 ARG A C 1
ATOM 1550 O O . ARG A 1 195 ? 2.915 8.271 -4.594 1.00 83.75 195 ARG A O 1
ATOM 1557 N N . ILE A 1 196 ? 1.421 9.956 -4.686 1.00 88.56 196 ILE A N 1
ATOM 1558 C CA . ILE A 1 196 ? 0.344 9.264 -3.966 1.00 88.56 196 ILE A CA 1
ATOM 1559 C C . ILE A 1 196 ? -0.049 7.995 -4.716 1.00 88.56 196 ILE A C 1
ATOM 1561 O O . ILE A 1 196 ? -0.201 6.940 -4.108 1.00 88.56 196 ILE A O 1
ATOM 1565 N N . LEU A 1 197 ? -0.122 8.057 -6.047 1.00 88.88 197 LEU A N 1
ATOM 1566 C CA . LEU A 1 197 ? -0.406 6.884 -6.866 1.00 88.88 197 LEU A CA 1
ATOM 1567 C C . LEU A 1 197 ? 0.714 5.840 -6.781 1.00 88.88 197 LEU A C 1
ATOM 1569 O O . LEU A 1 197 ? 0.447 4.651 -6.627 1.00 88.88 197 LEU A O 1
ATOM 1573 N N . GLY A 1 198 ? 1.974 6.272 -6.833 1.00 88.69 198 GLY A N 1
ATOM 1574 C CA . GLY A 1 198 ? 3.120 5.386 -6.651 1.00 88.69 198 GLY A CA 1
ATOM 1575 C C . GLY A 1 198 ? 3.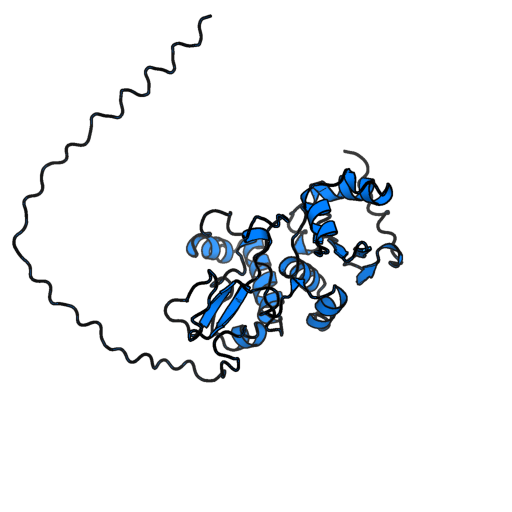148 4.706 -5.280 1.00 88.69 198 GLY A C 1
ATOM 1576 O O . GLY A 1 198 ? 3.650 3.586 -5.183 1.00 88.69 198 GLY A O 1
ATOM 1577 N N . THR A 1 199 ? 2.627 5.361 -4.247 1.00 90.25 199 THR A N 1
ATOM 1578 C CA . THR A 1 199 ? 2.474 4.806 -2.896 1.00 90.25 199 THR A CA 1
ATOM 1579 C C . THR A 1 199 ? 1.266 3.890 -2.799 1.00 90.25 199 THR A C 1
ATOM 1581 O O . THR A 1 199 ? 1.390 2.786 -2.279 1.00 90.25 199 THR A O 1
ATOM 1584 N N . ALA A 1 200 ? 0.147 4.248 -3.425 1.00 92.44 200 ALA A N 1
ATOM 1585 C CA . ALA A 1 200 ? -1.012 3.374 -3.535 1.00 92.44 200 ALA A CA 1
ATOM 1586 C C . ALA A 1 200 ? -0.656 2.027 -4.161 1.00 92.44 200 ALA A C 1
ATOM 1588 O O . ALA A 1 200 ? -1.006 0.989 -3.608 1.00 92.44 200 ALA A O 1
ATOM 1589 N N . MET A 1 201 ? 0.110 2.022 -5.254 1.00 91.88 201 MET A N 1
ATOM 1590 C CA . MET A 1 201 ? 0.573 0.779 -5.878 1.00 91.88 201 MET A CA 1
ATOM 1591 C C . MET A 1 201 ? 1.487 -0.031 -4.944 1.00 91.88 201 MET A C 1
ATOM 1593 O O . MET A 1 201 ? 1.352 -1.250 -4.874 1.00 91.88 201 MET A O 1
ATOM 1597 N N . ARG A 1 202 ? 2.374 0.631 -4.185 1.00 90.94 202 ARG A N 1
ATOM 1598 C CA . ARG A 1 202 ? 3.270 -0.016 -3.204 1.00 90.94 202 ARG A CA 1
ATOM 1599 C C . ARG A 1 202 ? 2.487 -0.709 -2.085 1.00 90.94 202 ARG A C 1
ATOM 1601 O O . ARG A 1 202 ? 2.785 -1.843 -1.734 1.00 90.94 202 ARG A O 1
ATOM 1608 N N . TYR A 1 203 ? 1.441 -0.062 -1.581 1.00 93.25 203 TYR A N 1
ATOM 1609 C CA . TYR A 1 203 ? 0.534 -0.647 -0.591 1.00 93.25 203 TYR A CA 1
ATOM 1610 C C . TYR A 1 203 ? -0.531 -1.565 -1.207 1.00 93.25 203 TYR A C 1
ATOM 1612 O O . TYR A 1 203 ? -1.304 -2.183 -0.482 1.00 93.25 203 TYR A O 1
ATOM 1620 N N . SER A 1 204 ? -0.583 -1.706 -2.531 1.00 94.00 204 SER A N 1
ATOM 1621 C CA . SER A 1 204 ? -1.467 -2.671 -3.197 1.00 94.00 204 SER A CA 1
ATOM 1622 C C . SER A 1 204 ? -0.747 -3.990 -3.444 1.00 94.00 204 SER A C 1
ATOM 1624 O O . SER A 1 204 ? -1.316 -5.060 -3.225 1.00 94.00 204 SER A O 1
ATOM 1626 N N . TRP A 1 205 ? 0.514 -3.928 -3.872 1.00 93.62 205 TRP A N 1
ATOM 1627 C CA . TRP A 1 205 ? 1.220 -5.066 -4.449 1.00 93.62 205 TRP A CA 1
ATOM 1628 C C . TRP A 1 205 ? 2.621 -5.253 -3.871 1.00 93.62 205 TRP A C 1
ATOM 1630 O O . TRP A 1 205 ? 3.227 -4.292 -3.401 1.00 93.62 205 TRP A O 1
ATOM 1640 N N . PRO A 1 206 ? 3.165 -6.478 -3.926 1.00 92.00 206 PRO A N 1
ATOM 1641 C CA . PRO A 1 206 ? 4.557 -6.706 -3.577 1.00 92.00 206 PRO A CA 1
ATOM 1642 C C . PRO A 1 206 ? 5.505 -5.976 -4.539 1.00 92.00 206 PRO A C 1
ATOM 1644 O O . PRO A 1 206 ? 5.205 -5.817 -5.730 1.00 92.00 206 PRO A O 1
ATOM 1647 N N . SER A 1 207 ? 6.652 -5.529 -4.020 1.00 89.44 207 SER A N 1
ATOM 1648 C CA . SER A 1 207 ? 7.638 -4.758 -4.780 1.00 89.44 207 SER A CA 1
ATOM 1649 C C . SER A 1 207 ? 8.904 -5.563 -5.091 1.00 89.44 207 SER A C 1
ATOM 1651 O O . SER A 1 207 ? 9.365 -6.399 -4.309 1.00 89.44 207 SER A O 1
ATOM 1653 N N . LEU A 1 208 ? 9.481 -5.311 -6.264 1.00 87.81 208 LEU A N 1
ATOM 1654 C CA . LEU A 1 208 ? 10.807 -5.770 -6.657 1.00 87.81 208 LEU A CA 1
ATOM 1655 C C . LEU A 1 208 ? 11.809 -4.637 -6.498 1.00 87.81 208 LEU A C 1
ATOM 1657 O O . LEU A 1 208 ? 11.546 -3.502 -6.900 1.00 87.81 208 LEU A O 1
ATOM 1661 N N . ARG A 1 209 ? 12.979 -4.995 -5.970 1.00 84.38 209 ARG A N 1
ATOM 1662 C CA . ARG A 1 209 ? 14.087 -4.065 -5.791 1.00 84.38 209 ARG A CA 1
ATOM 1663 C C . ARG A 1 209 ? 14.631 -3.550 -7.132 1.00 84.38 209 ARG A C 1
ATOM 1665 O O . ARG A 1 209 ? 14.657 -4.306 -8.112 1.00 84.38 209 ARG A O 1
ATOM 1672 N N . PRO A 1 210 ? 15.121 -2.304 -7.170 1.00 77.38 210 PRO A N 1
ATOM 1673 C CA . PRO A 1 210 ? 15.518 -1.639 -8.405 1.00 77.38 210 PRO A CA 1
ATOM 1674 C C . PRO A 1 210 ? 16.749 -2.229 -9.087 1.00 77.38 210 PRO A C 1
ATOM 1676 O O . PRO A 1 210 ? 16.852 -2.159 -10.311 1.00 77.38 210 PRO A O 1
ATOM 1679 N N . GLU A 1 211 ? 17.651 -2.880 -8.351 1.00 80.06 211 GLU A N 1
ATOM 1680 C CA . GLU A 1 211 ? 18.844 -3.515 -8.928 1.00 80.06 211 GLU A CA 1
ATOM 1681 C C . GLU A 1 211 ? 18.471 -4.644 -9.896 1.00 80.06 211 GLU A C 1
ATOM 1683 O O . GLU A 1 211 ? 19.222 -4.965 -10.816 1.00 80.06 211 GLU A O 1
ATOM 1688 N N . LEU A 1 212 ? 17.281 -5.225 -9.723 1.00 82.94 212 LEU A N 1
ATOM 1689 C CA . LEU A 1 212 ? 16.775 -6.263 -10.608 1.00 82.94 212 LEU A CA 1
ATOM 1690 C C . LEU A 1 212 ? 16.258 -5.689 -11.929 1.00 82.94 212 LEU A C 1
ATOM 1692 O O . LEU A 1 212 ? 16.216 -6.421 -12.914 1.00 82.94 212 LEU A O 1
ATOM 1696 N N . TRP A 1 213 ? 15.877 -4.408 -11.998 1.00 86.19 213 TRP A N 1
ATOM 1697 C CA . TRP A 1 213 ? 15.170 -3.870 -13.161 1.00 86.19 213 TRP A CA 1
ATOM 1698 C C . TRP A 1 213 ? 15.956 -4.012 -14.466 1.00 86.19 213 TRP A C 1
ATOM 1700 O O . TRP A 1 213 ? 15.374 -4.377 -15.484 1.00 86.19 213 TRP A O 1
ATOM 1710 N N . TRP A 1 214 ? 17.268 -3.778 -14.463 1.00 84.44 214 TRP A N 1
ATOM 1711 C CA . TRP A 1 214 ? 18.071 -3.834 -15.689 1.00 84.44 214 TRP A CA 1
ATOM 1712 C C . TRP A 1 214 ? 18.180 -5.252 -16.261 1.00 84.44 214 TRP A C 1
ATOM 1714 O O . TRP A 1 214 ? 17.949 -5.461 -17.457 1.00 84.44 214 TRP A O 1
ATOM 1724 N N . ASP A 1 215 ? 18.450 -6.236 -15.402 1.00 87.81 215 ASP A N 1
ATOM 1725 C CA . ASP A 1 215 ? 18.458 -7.653 -15.781 1.00 87.81 215 ASP A CA 1
ATOM 1726 C C . ASP A 1 215 ? 17.056 -8.111 -16.221 1.00 87.81 215 ASP A C 1
ATOM 1728 O O . ASP A 1 215 ? 16.885 -8.734 -17.274 1.00 87.81 215 ASP A O 1
ATOM 1732 N N . LEU A 1 216 ? 16.024 -7.699 -15.478 1.00 87.88 216 LEU A N 1
ATOM 1733 C CA . LEU A 1 216 ? 14.627 -7.967 -15.807 1.00 87.88 216 LEU A CA 1
ATOM 1734 C C . LEU A 1 216 ? 14.220 -7.369 -17.151 1.00 87.88 216 LEU A C 1
ATOM 1736 O O . LEU A 1 216 ? 13.580 -8.055 -17.942 1.00 87.88 216 LEU A O 1
ATOM 1740 N N . LYS A 1 217 ? 14.609 -6.126 -17.451 1.00 88.06 217 LYS A N 1
ATOM 1741 C CA . LYS A 1 217 ? 14.311 -5.445 -18.718 1.00 88.06 217 LYS A CA 1
ATOM 1742 C C . LYS A 1 217 ? 14.917 -6.214 -19.890 1.00 88.06 217 LYS A C 1
ATOM 1744 O O . LYS A 1 217 ? 14.232 -6.424 -20.894 1.00 88.06 217 LYS A O 1
ATOM 1749 N N . LYS A 1 218 ? 16.168 -6.674 -19.764 1.00 89.44 218 LYS A N 1
ATOM 1750 C CA . LYS A 1 218 ? 16.843 -7.488 -20.789 1.00 89.44 218 LYS A CA 1
ATOM 1751 C C . LYS A 1 218 ? 16.116 -8.815 -21.014 1.00 89.44 218 LYS A C 1
ATOM 1753 O O . LYS A 1 218 ? 15.765 -9.129 -22.152 1.00 89.44 218 LYS A O 1
ATOM 1758 N N . LYS A 1 219 ? 15.832 -9.556 -19.939 1.00 90.31 219 LYS A N 1
ATOM 1759 C CA . LYS A 1 219 ? 15.110 -10.840 -19.989 1.00 90.31 219 LYS A CA 1
ATOM 1760 C C . LYS A 1 219 ? 13.692 -10.684 -20.530 1.00 90.31 219 LYS A C 1
ATOM 1762 O O . LYS A 1 219 ? 13.260 -11.477 -21.361 1.00 90.31 219 LYS A O 1
ATOM 1767 N N . TRP A 1 220 ? 12.998 -9.615 -20.148 1.00 87.00 220 TRP A N 1
ATOM 1768 C CA . TRP A 1 220 ? 11.670 -9.272 -20.650 1.00 87.00 220 TRP A CA 1
ATOM 1769 C C . TRP A 1 220 ? 11.682 -9.017 -22.160 1.00 87.00 220 TRP A C 1
ATOM 1771 O O . TRP A 1 220 ? 10.895 -9.623 -22.887 1.00 87.00 220 TRP A O 1
ATOM 1781 N N . LYS A 1 221 ? 12.611 -8.182 -22.658 1.00 88.25 221 LYS A N 1
ATOM 1782 C CA . LYS A 1 221 ? 12.777 -7.928 -24.103 1.00 88.25 221 LYS A CA 1
ATOM 1783 C C . LYS A 1 221 ? 13.101 -9.218 -24.871 1.00 88.25 221 LYS A C 1
ATOM 1785 O O . LYS A 1 221 ? 12.568 -9.424 -25.958 1.00 88.25 221 LYS A O 1
ATOM 1790 N N . ALA A 1 222 ? 13.905 -10.106 -24.286 1.00 91.81 222 ALA A N 1
ATOM 1791 C CA . ALA A 1 222 ? 14.255 -11.404 -24.865 1.00 91.81 222 ALA A CA 1
ATOM 1792 C C . ALA A 1 222 ? 13.161 -12.484 -24.728 1.00 91.81 222 ALA A C 1
ATOM 1794 O O . ALA A 1 222 ? 13.329 -13.580 -25.258 1.00 91.81 222 ALA A O 1
ATOM 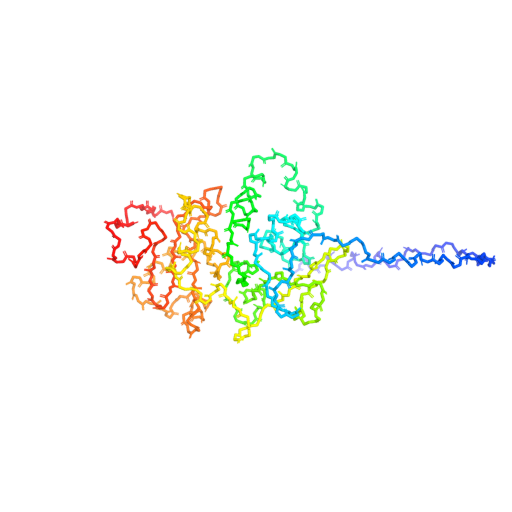1795 N N . ARG A 1 223 ? 12.053 -12.204 -24.022 1.00 88.94 223 ARG A N 1
ATOM 1796 C CA . ARG A 1 223 ? 11.040 -13.198 -23.609 1.00 88.94 223 ARG A CA 1
ATOM 1797 C C . ARG A 1 223 ? 11.626 -14.386 -22.826 1.00 88.94 223 ARG A C 1
ATOM 1799 O O . ARG A 1 223 ? 11.061 -15.479 -22.829 1.00 88.94 223 ARG A O 1
ATOM 1806 N N . ASP A 1 224 ? 12.736 -14.169 -22.124 1.00 93.56 224 ASP A N 1
ATOM 1807 C CA . ASP A 1 224 ? 13.377 -15.157 -21.256 1.00 93.56 224 ASP A CA 1
ATOM 1808 C C . ASP A 1 224 ? 12.754 -15.133 -19.852 1.00 93.56 224 ASP A C 1
ATOM 1810 O O . ASP A 1 224 ? 13.335 -14.653 -18.879 1.00 93.56 224 ASP A O 1
ATOM 1814 N N . PHE A 1 225 ? 11.525 -15.638 -19.747 1.00 89.25 225 PHE A N 1
ATOM 1815 C CA . PHE A 1 225 ? 10.823 -15.721 -18.462 1.00 89.25 225 PHE A CA 1
ATOM 1816 C C . PHE A 1 225 ? 11.429 -16.773 -17.523 1.00 89.25 225 PHE A C 1
ATOM 1818 O O . PHE A 1 225 ? 11.327 -16.638 -16.307 1.00 89.25 225 PHE A O 1
ATOM 1825 N N . LYS A 1 226 ? 12.086 -17.806 -18.069 1.00 92.56 226 LYS A N 1
ATOM 1826 C CA . LYS A 1 226 ? 12.730 -18.865 -17.274 1.00 92.56 226 LYS A CA 1
ATOM 1827 C C . LYS A 1 226 ? 13.988 -18.363 -16.568 1.00 92.56 226 LYS A C 1
ATOM 1829 O O . LYS A 1 226 ? 14.290 -18.835 -15.477 1.00 92.56 226 LYS A O 1
ATOM 1834 N N . GLY A 1 227 ? 14.700 -17.408 -17.168 1.00 92.88 227 GLY A N 1
ATOM 1835 C CA . GLY A 1 227 ? 15.868 -16.772 -16.569 1.00 92.88 227 GLY A CA 1
ATOM 1836 C C . GLY A 1 227 ? 15.544 -15.726 -15.500 1.00 92.88 227 GLY A C 1
ATOM 1837 O O . GLY A 1 227 ? 16.461 -15.234 -14.846 1.00 92.88 227 GLY A O 1
ATOM 1838 N N . MET A 1 228 ? 14.279 -15.337 -15.310 1.00 91.88 228 MET A N 1
ATOM 1839 C CA . MET A 1 228 ? 13.901 -14.315 -14.325 1.00 91.88 228 MET A CA 1
ATOM 1840 C C . MET A 1 228 ? 14.064 -14.811 -12.874 1.00 91.88 228 MET A C 1
ATOM 1842 O O . MET A 1 228 ? 14.053 -16.016 -12.638 1.00 91.88 228 MET A O 1
ATOM 1846 N N . PRO A 1 229 ? 14.183 -13.923 -11.870 1.00 90.38 229 PRO A N 1
ATOM 1847 C CA . PRO A 1 229 ? 14.186 -14.314 -10.460 1.00 90.38 229 PRO A CA 1
ATOM 1848 C C . PRO A 1 229 ? 12.971 -15.178 -10.090 1.00 90.38 229 PRO A C 1
ATOM 1850 O O . PRO A 1 229 ? 11.858 -14.913 -10.549 1.00 90.38 229 PRO A O 1
ATOM 1853 N N . GLN A 1 230 ? 13.166 -16.182 -9.228 1.00 89.75 230 GLN A N 1
ATOM 1854 C CA . GLN A 1 230 ? 12.118 -17.138 -8.839 1.00 89.75 230 GLN A CA 1
ATOM 1855 C C . GLN A 1 230 ? 10.858 -16.449 -8.298 1.00 89.75 230 GLN A C 1
ATOM 1857 O O . GLN A 1 230 ? 9.749 -16.857 -8.634 1.00 89.75 230 GLN A O 1
ATOM 1862 N N . MET A 1 231 ? 11.016 -15.368 -7.532 1.00 86.62 231 MET A N 1
ATOM 1863 C CA . MET A 1 231 ? 9.898 -14.557 -7.037 1.00 86.62 231 MET A CA 1
ATOM 1864 C C . MET A 1 231 ? 9.011 -14.011 -8.167 1.00 86.62 231 MET A C 1
ATOM 1866 O O . MET A 1 231 ? 7.789 -14.060 -8.076 1.00 86.62 231 MET A O 1
ATOM 1870 N N . LEU A 1 232 ? 9.612 -13.553 -9.271 1.00 89.00 232 LEU A N 1
ATOM 1871 C CA . LEU A 1 232 ? 8.889 -13.008 -10.418 1.00 89.00 232 LEU A CA 1
ATOM 1872 C C . LEU A 1 232 ? 8.191 -14.128 -11.189 1.00 89.00 232 LEU A C 1
ATOM 1874 O O . LEU A 1 232 ? 7.027 -13.995 -11.552 1.00 89.00 232 LEU A O 1
ATOM 1878 N N . GLN A 1 233 ? 8.877 -15.258 -11.380 1.00 90.62 233 GLN A N 1
ATOM 1879 C CA . GLN A 1 233 ? 8.270 -16.451 -11.970 1.00 90.62 233 GLN A CA 1
ATOM 1880 C C . GLN A 1 233 ? 7.064 -16.926 -11.145 1.00 90.62 233 GLN A C 1
ATOM 1882 O O . GLN A 1 233 ? 6.016 -17.242 -11.706 1.00 90.62 233 GLN A O 1
ATOM 1887 N N . SER A 1 234 ? 7.196 -16.931 -9.815 1.00 90.00 234 SER A N 1
ATOM 1888 C CA . SER A 1 234 ? 6.125 -17.289 -8.886 1.00 90.00 234 SER A CA 1
ATOM 1889 C C . SER A 1 234 ? 4.958 -16.309 -8.973 1.00 90.00 234 SER A C 1
ATOM 1891 O O . SER A 1 234 ? 3.821 -16.744 -9.134 1.00 90.00 234 SER A O 1
ATOM 1893 N N . ALA A 1 235 ? 5.210 -15.001 -8.948 1.00 89.56 235 ALA A N 1
ATOM 1894 C CA . ALA A 1 235 ? 4.152 -14.003 -9.064 1.00 89.56 235 ALA A CA 1
ATOM 1895 C C . ALA A 1 235 ? 3.408 -14.104 -10.405 1.00 89.56 235 ALA A C 1
ATOM 1897 O O . ALA A 1 235 ? 2.181 -14.111 -10.420 1.00 89.56 235 ALA A O 1
ATOM 1898 N N . ILE A 1 236 ? 4.128 -14.286 -11.522 1.00 88.44 236 ILE A N 1
ATOM 1899 C CA . ILE A 1 236 ? 3.527 -14.515 -12.847 1.00 88.44 236 ILE A CA 1
ATOM 1900 C C . ILE A 1 236 ? 2.644 -15.765 -12.828 1.00 88.44 236 ILE A C 1
ATOM 1902 O O . ILE A 1 236 ? 1.503 -15.716 -13.283 1.00 88.44 236 ILE A O 1
ATOM 1906 N N . LYS A 1 237 ? 3.149 -16.877 -12.278 1.00 90.19 237 LYS A N 1
ATOM 1907 C CA . LYS A 1 237 ? 2.411 -18.144 -12.178 1.00 90.19 237 LYS A CA 1
ATOM 1908 C C . LYS A 1 237 ? 1.107 -17.994 -11.386 1.00 90.19 237 LYS A C 1
ATOM 1910 O O . LYS A 1 237 ? 0.114 -18.614 -11.753 1.00 90.19 237 LYS A O 1
ATOM 1915 N N . HIS A 1 238 ? 1.110 -17.185 -10.329 1.00 89.06 238 HIS A N 1
ATOM 1916 C CA . HIS A 1 238 ? -0.056 -16.947 -9.472 1.00 89.06 238 HIS A CA 1
ATOM 1917 C C . HIS A 1 238 ? -0.892 -15.731 -9.901 1.00 89.06 238 HIS A C 1
ATOM 1919 O O . HIS A 1 238 ? -1.836 -15.371 -9.206 1.00 89.06 238 HIS A O 1
ATOM 1925 N N . ASN A 1 239 ? -0.563 -15.106 -11.038 1.00 90.62 239 ASN A N 1
ATOM 1926 C CA . ASN A 1 239 ? -1.201 -13.884 -11.528 1.00 90.62 239 ASN A CA 1
ATOM 1927 C C . ASN A 1 239 ? -1.229 -12.746 -10.485 1.00 90.62 239 ASN A C 1
ATOM 1929 O O . ASN A 1 239 ? -2.190 -11.984 -10.396 1.00 90.62 239 ASN A O 1
ATOM 1933 N N . VAL A 1 240 ? -0.165 -12.640 -9.687 1.00 91.06 240 VAL A N 1
ATOM 1934 C CA . VAL A 1 240 ? -0.004 -11.590 -8.682 1.00 91.06 240 VAL A CA 1
ATOM 1935 C C . VAL A 1 240 ? 0.618 -10.370 -9.350 1.00 91.06 240 VAL A C 1
ATOM 1937 O O . VAL A 1 240 ? 1.692 -10.489 -9.953 1.00 91.06 240 VAL A O 1
ATOM 1940 N N . PRO A 1 241 ? -0.021 -9.193 -9.261 1.00 93.31 241 PRO A N 1
ATOM 1941 C CA . PRO A 1 241 ? 0.585 -7.973 -9.755 1.00 93.31 241 PRO A CA 1
ATOM 1942 C C . PRO A 1 241 ? 1.867 -7.657 -8.992 1.00 93.31 241 PRO A C 1
ATOM 1944 O O . PRO A 1 241 ? 1.930 -7.854 -7.781 1.00 93.31 241 PRO A O 1
ATOM 1947 N N . LEU A 1 242 ? 2.872 -7.130 -9.683 1.00 92.81 242 LEU A N 1
ATOM 1948 C CA . LEU A 1 242 ? 4.127 -6.720 -9.060 1.00 92.81 242 LEU A CA 1
ATOM 1949 C C . LEU A 1 242 ? 4.466 -5.283 -9.403 1.00 92.81 242 LEU A C 1
ATOM 1951 O O . LEU A 1 242 ? 4.416 -4.883 -10.569 1.00 92.81 242 LEU A O 1
ATOM 1955 N N . LEU A 1 243 ? 4.890 -4.543 -8.386 1.00 92.50 243 LEU A N 1
ATOM 1956 C CA . LEU A 1 243 ? 5.526 -3.249 -8.557 1.00 92.50 243 LEU A CA 1
ATOM 1957 C C . LEU A 1 243 ? 7.026 -3.460 -8.776 1.00 92.50 243 LEU A C 1
ATOM 1959 O O . LEU A 1 243 ? 7.682 -4.131 -7.992 1.00 92.50 243 LEU A O 1
ATOM 1963 N N . ILE A 1 244 ? 7.589 -2.885 -9.829 1.00 91.12 244 ILE A N 1
ATOM 1964 C CA . ILE A 1 244 ? 9.021 -2.934 -10.113 1.00 91.12 244 ILE A CA 1
ATOM 1965 C C . ILE A 1 244 ? 9.566 -1.523 -9.958 1.00 91.12 244 ILE A C 1
ATOM 1967 O O . ILE A 1 244 ? 9.229 -0.627 -10.741 1.00 91.12 244 ILE A O 1
ATOM 1971 N N . GLU A 1 245 ? 10.385 -1.325 -8.933 1.00 87.25 245 GLU A N 1
ATOM 1972 C CA . GLU A 1 245 ? 11.119 -0.078 -8.759 1.00 87.25 245 GLU A CA 1
ATOM 1973 C C . GLU A 1 245 ? 12.208 0.000 -9.835 1.00 87.25 245 GLU A C 1
ATOM 1975 O O . GLU A 1 245 ? 12.838 -1.007 -10.148 1.00 87.25 245 GLU A O 1
ATOM 1980 N N . THR A 1 246 ? 12.412 1.162 -10.462 1.00 84.00 246 THR A N 1
ATOM 1981 C CA . THR A 1 246 ? 13.430 1.298 -11.525 1.00 84.00 246 THR A CA 1
ATOM 1982 C C . THR A 1 246 ? 14.626 2.146 -11.121 1.00 84.00 246 THR A C 1
ATOM 1984 O O . THR A 1 246 ? 15.576 2.242 -11.892 1.00 84.00 246 THR A O 1
ATOM 1987 N N . LEU A 1 247 ? 14.586 2.787 -9.952 1.00 78.31 247 LEU A N 1
ATOM 1988 C CA . LEU A 1 247 ? 15.684 3.589 -9.420 1.00 78.31 247 LEU A CA 1
ATOM 1989 C C . LEU A 1 247 ? 16.007 3.147 -7.992 1.00 78.31 247 LEU A C 1
ATOM 1991 O O . LEU A 1 247 ? 15.077 2.796 -7.264 1.00 78.31 247 LEU A O 1
ATOM 1995 N N . PRO A 1 248 ? 17.291 3.192 -7.585 1.00 68.94 248 PRO A N 1
ATOM 1996 C CA . PRO A 1 248 ? 17.689 2.930 -6.209 1.00 68.94 248 PRO A CA 1
ATOM 1997 C C . PRO A 1 248 ? 16.893 3.794 -5.229 1.00 68.94 248 PRO A C 1
ATOM 1999 O O . PRO A 1 248 ? 16.532 4.932 -5.553 1.00 68.94 248 PRO A O 1
ATOM 2002 N N . LEU A 1 249 ? 16.686 3.264 -4.019 1.00 61.03 249 LEU A N 1
ATOM 2003 C CA . LEU A 1 249 ? 16.045 3.929 -2.878 1.00 61.03 249 LEU A CA 1
ATOM 2004 C C . LEU A 1 249 ? 16.881 5.124 -2.378 1.00 61.03 249 LEU A C 1
ATOM 2006 O O . LEU A 1 249 ? 17.427 5.121 -1.283 1.00 61.03 249 LEU A O 1
ATOM 2010 N N . SER A 1 250 ? 17.027 6.150 -3.207 1.00 60.19 250 SER A N 1
ATOM 2011 C CA . SER A 1 250 ? 17.420 7.497 -2.797 1.00 60.19 250 SER A CA 1
ATOM 2012 C C . SER A 1 250 ? 16.155 8.307 -2.495 1.00 60.19 250 SER A C 1
ATOM 2014 O O . SER A 1 250 ? 15.050 7.855 -2.784 1.00 60.19 250 SER A O 1
ATOM 2016 N N . HIS A 1 251 ? 16.268 9.522 -1.951 1.00 52.03 251 HIS A N 1
ATOM 2017 C CA . HIS A 1 251 ? 15.111 10.380 -1.631 1.00 52.03 251 HIS A CA 1
ATOM 2018 C C . HIS A 1 251 ? 14.126 10.592 -2.810 1.00 52.03 251 HIS A C 1
ATOM 2020 O O . HIS A 1 251 ? 12.961 10.916 -2.592 1.00 52.03 251 HIS A O 1
ATOM 2026 N N . ALA A 1 252 ? 14.557 10.359 -4.056 1.00 53.94 252 ALA A N 1
ATOM 2027 C CA . ALA A 1 252 ? 13.713 10.378 -5.248 1.00 53.94 252 ALA A CA 1
ATOM 2028 C C . ALA A 1 252 ? 12.878 9.095 -5.466 1.00 53.94 252 ALA A C 1
ATOM 2030 O O . ALA A 1 252 ? 12.123 9.033 -6.425 1.00 53.94 252 ALA A O 1
ATOM 2031 N N . ALA A 1 253 ? 12.967 8.066 -4.621 1.00 54.56 253 ALA A N 1
ATOM 2032 C CA . ALA A 1 253 ? 12.334 6.764 -4.867 1.00 54.56 253 ALA A CA 1
ATOM 2033 C C . ALA A 1 253 ? 10.803 6.768 -4.749 1.00 54.56 253 ALA A C 1
ATOM 2035 O O . ALA A 1 253 ? 10.118 5.990 -5.416 1.00 54.56 253 ALA A O 1
ATOM 2036 N N . ILE A 1 254 ? 10.240 7.702 -3.977 1.00 57.72 254 ILE A N 1
ATOM 2037 C CA . ILE A 1 254 ? 8.793 7.969 -4.002 1.00 57.72 254 ILE A CA 1
ATOM 2038 C C . ILE A 1 254 ? 8.376 8.475 -5.397 1.00 57.72 254 ILE A C 1
ATOM 2040 O O . ILE A 1 254 ? 7.321 8.091 -5.904 1.00 57.72 254 ILE A O 1
ATOM 2044 N N . LEU A 1 255 ? 9.248 9.271 -6.025 1.00 58.12 255 LEU A N 1
ATOM 2045 C CA . LEU A 1 255 ? 9.093 9.897 -7.342 1.00 58.12 255 LEU A CA 1
ATOM 2046 C C . LEU A 1 255 ? 9.610 9.037 -8.505 1.00 58.12 255 LEU A C 1
ATOM 2048 O O . LEU A 1 255 ? 9.435 9.414 -9.663 1.00 58.12 255 LEU A O 1
ATOM 2052 N N . ALA A 1 256 ? 10.276 7.916 -8.221 1.00 63.03 256 ALA A N 1
ATOM 2053 C CA . ALA A 1 256 ? 10.919 7.128 -9.253 1.00 63.03 256 ALA A CA 1
ATOM 2054 C C . ALA A 1 256 ? 9.869 6.550 -10.207 1.00 63.03 256 ALA A C 1
ATOM 2056 O O . ALA A 1 256 ? 8.793 6.128 -9.756 1.00 63.03 256 ALA A O 1
ATOM 2057 N N . PRO A 1 257 ? 10.175 6.481 -11.516 1.00 64.69 257 PRO A N 1
ATOM 2058 C CA . PRO A 1 257 ? 9.354 5.718 -12.427 1.00 64.69 257 PRO A CA 1
ATOM 2059 C C . PRO A 1 257 ? 9.197 4.302 -11.869 1.00 64.69 257 PRO A C 1
ATOM 2061 O O . PRO A 1 257 ? 10.127 3.674 -11.367 1.00 64.69 257 PRO A O 1
ATOM 2064 N N . LYS A 1 258 ? 7.963 3.820 -11.899 1.00 82.44 258 LYS A N 1
ATOM 2065 C CA . LYS A 1 258 ? 7.613 2.476 -11.459 1.00 82.44 258 LYS A CA 1
ATOM 2066 C C . LYS A 1 258 ? 7.024 1.747 -12.646 1.00 82.44 258 LYS A C 1
ATOM 2068 O O . LYS A 1 258 ? 6.242 2.317 -13.420 1.00 82.44 258 LYS A O 1
ATOM 2073 N N . LYS A 1 259 ? 7.405 0.483 -12.797 1.00 90.50 259 LYS A N 1
ATOM 2074 C CA . LYS A 1 259 ? 6.731 -0.429 -13.717 1.00 90.50 259 LYS A CA 1
ATOM 2075 C C . LYS A 1 259 ? 5.817 -1.337 -12.935 1.00 90.50 259 LYS A C 1
ATOM 2077 O O . LYS A 1 259 ? 6.075 -1.644 -11.779 1.00 90.50 259 LYS A O 1
ATOM 2082 N N . ILE A 1 260 ? 4.740 -1.750 -13.575 1.00 91.88 260 ILE A N 1
ATOM 2083 C CA . ILE A 1 260 ? 3.798 -2.685 -12.979 1.00 91.88 260 ILE A CA 1
ATOM 2084 C C . ILE A 1 260 ? 3.710 -3.873 -13.917 1.00 91.88 260 ILE A C 1
ATOM 2086 O O . ILE A 1 260 ? 3.389 -3.705 -15.092 1.00 91.88 260 ILE A O 1
ATOM 2090 N N . LEU A 1 261 ? 3.990 -5.068 -13.415 1.00 91.81 261 LEU A N 1
ATOM 2091 C CA . LEU A 1 261 ? 3.651 -6.289 -14.124 1.00 91.81 261 LEU A CA 1
ATOM 2092 C C . LEU A 1 261 ? 2.265 -6.734 -13.670 1.00 91.81 261 LEU A C 1
ATOM 2094 O O . LEU A 1 261 ? 2.094 -7.126 -12.523 1.00 91.81 261 LEU A O 1
ATOM 2098 N N . PHE A 1 262 ? 1.283 -6.672 -14.564 1.00 91.69 262 PHE A N 1
ATOM 2099 C CA . PHE A 1 262 ? -0.101 -7.045 -14.284 1.00 91.69 262 PHE A CA 1
ATOM 2100 C C . PHE A 1 262 ? -0.639 -7.899 -15.430 1.00 91.69 262 PHE A C 1
ATOM 2102 O O . PHE A 1 262 ? -0.621 -7.457 -16.581 1.00 91.69 262 PHE A O 1
ATOM 2109 N N . ASN A 1 263 ? -1.108 -9.116 -15.130 1.00 90.12 263 ASN A N 1
ATOM 2110 C CA . ASN A 1 263 ? -1.661 -10.052 -16.115 1.00 90.12 263 ASN A CA 1
ATOM 2111 C C . ASN A 1 263 ? -0.748 -10.237 -17.351 1.00 90.12 263 ASN A C 1
ATOM 2113 O O . ASN A 1 263 ? -1.152 -10.032 -18.497 1.00 90.12 263 ASN A O 1
ATOM 2117 N N . GLY A 1 264 ? 0.545 -10.488 -17.109 1.00 86.44 264 GLY A N 1
ATOM 2118 C CA . GLY A 1 264 ? 1.558 -10.657 -18.161 1.00 86.44 264 GLY A CA 1
ATOM 2119 C C . GLY A 1 264 ? 1.861 -9.401 -18.992 1.00 86.44 264 GLY A C 1
ATOM 2120 O O . GLY A 1 264 ? 2.633 -9.469 -19.947 1.00 86.44 264 GLY A O 1
ATOM 2121 N N . THR A 1 265 ? 1.284 -8.251 -18.644 1.00 89.56 265 THR A N 1
ATOM 2122 C CA . THR A 1 265 ? 1.503 -6.975 -19.325 1.00 89.56 265 THR A CA 1
ATOM 2123 C C . THR A 1 265 ? 2.339 -6.063 -18.444 1.00 89.56 265 THR A C 1
ATOM 2125 O O . THR A 1 265 ? 2.052 -5.894 -17.261 1.00 89.56 265 THR A O 1
ATOM 2128 N N . LEU A 1 266 ? 3.363 -5.451 -19.031 1.00 90.25 266 LEU A N 1
ATOM 2129 C CA . LEU A 1 266 ? 4.154 -4.428 -18.365 1.00 90.25 266 LEU A CA 1
ATOM 2130 C C . LEU A 1 266 ? 3.503 -3.060 -18.586 1.00 90.25 266 LEU A C 1
ATOM 2132 O O . LEU A 1 266 ? 3.316 -2.639 -19.727 1.00 90.25 266 LEU A O 1
ATOM 2136 N N . TRP A 1 267 ? 3.180 -2.369 -17.503 1.00 91.44 267 TRP A N 1
ATOM 2137 C CA . TRP A 1 267 ? 2.603 -1.030 -17.479 1.00 91.44 267 TRP A CA 1
ATOM 2138 C C . TRP A 1 267 ? 3.625 -0.021 -16.974 1.00 91.44 267 TRP A C 1
ATOM 2140 O O . TRP A 1 267 ? 4.546 -0.361 -16.226 1.00 91.44 267 TRP A O 1
ATOM 2150 N N . ALA A 1 268 ? 3.437 1.233 -17.363 1.00 89.06 268 ALA A N 1
ATOM 2151 C CA . ALA A 1 268 ? 4.212 2.352 -16.857 1.00 89.06 268 ALA A CA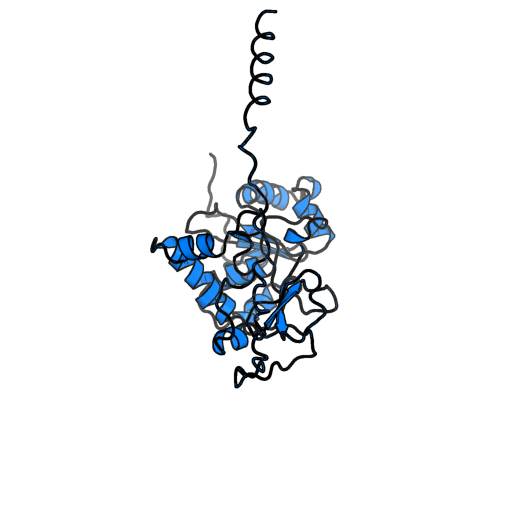 1
ATOM 2152 C C . ALA A 1 268 ? 3.314 3.291 -16.049 1.00 89.06 268 ALA A C 1
ATOM 2154 O O . ALA A 1 268 ? 2.265 3.723 -16.526 1.00 89.06 268 ALA A O 1
ATOM 2155 N N . LEU A 1 269 ? 3.748 3.607 -14.827 1.00 85.56 269 LEU A N 1
ATOM 2156 C CA . LEU A 1 269 ? 3.014 4.491 -13.921 1.00 85.56 269 LEU A CA 1
ATOM 2157 C C . LEU A 1 269 ? 2.912 5.927 -14.467 1.00 85.56 269 LEU A C 1
ATOM 2159 O O . LEU A 1 269 ? 1.913 6.601 -14.261 1.00 85.56 269 LEU A O 1
ATOM 2163 N N . THR A 1 270 ? 3.922 6.373 -15.215 1.00 83.94 270 THR A N 1
ATOM 2164 C CA . THR A 1 270 ? 4.025 7.723 -15.797 1.00 83.94 270 THR A CA 1
ATOM 2165 C C . THR A 1 270 ? 2.889 8.052 -16.772 1.00 83.94 270 THR A C 1
ATOM 2167 O O . THR A 1 270 ? 2.420 9.185 -16.822 1.00 83.94 270 THR A O 1
ATOM 2170 N N . CYS A 1 271 ? 2.425 7.059 -17.532 1.00 85.38 271 CYS A N 1
ATOM 2171 C CA . CYS A 1 271 ? 1.378 7.184 -18.556 1.00 85.38 271 CYS A CA 1
ATOM 2172 C C . CYS A 1 271 ? 0.111 6.378 -18.236 1.00 85.38 271 CYS A C 1
ATOM 2174 O O . CYS A 1 271 ? -0.857 6.461 -18.991 1.00 85.38 271 CYS A O 1
ATOM 2176 N N . MET A 1 272 ? 0.113 5.587 -17.158 1.00 85.19 272 MET A N 1
ATOM 2177 C CA . MET A 1 272 ? -1.013 4.754 -16.718 1.00 85.19 272 MET A CA 1
ATOM 2178 C C . MET A 1 272 ? -1.570 3.830 -17.805 1.00 85.19 272 MET A C 1
ATOM 2180 O O . MET A 1 272 ? -2.776 3.608 -17.912 1.00 85.19 272 MET A O 1
ATOM 2184 N N . ARG A 1 273 ? -0.678 3.291 -18.637 1.00 88.50 273 ARG A N 1
ATOM 2185 C CA . ARG A 1 273 ? -1.010 2.433 -19.779 1.00 88.50 273 ARG A CA 1
ATOM 2186 C C . ARG A 1 273 ? -0.014 1.283 -19.905 1.00 88.50 273 ARG A C 1
ATOM 2188 O O . ARG A 1 273 ? 1.080 1.356 -19.327 1.00 88.50 273 ARG A O 1
ATOM 2195 N N . PRO A 1 274 ? -0.358 0.226 -20.666 1.00 89.88 274 PRO A N 1
ATOM 2196 C CA . PRO A 1 274 ? 0.628 -0.741 -21.120 1.00 89.88 274 PRO A CA 1
ATOM 2197 C C . PRO A 1 274 ? 1.816 -0.010 -21.744 1.00 89.88 274 PRO A C 1
ATOM 2199 O O . PRO A 1 274 ? 1.631 0.921 -22.523 1.00 89.88 274 PRO A O 1
ATOM 2202 N N . LEU A 1 275 ? 3.038 -0.438 -21.431 1.00 85.81 275 LEU A N 1
ATOM 2203 C CA . LEU A 1 275 ? 4.265 0.257 -21.832 1.00 85.81 275 LEU A CA 1
ATOM 2204 C C . LEU A 1 275 ? 4.337 0.493 -23.351 1.00 85.81 275 LEU A C 1
ATOM 2206 O O . LEU A 1 275 ? 4.828 1.523 -23.793 1.00 85.81 275 LEU A O 1
ATOM 2210 N N . ARG A 1 276 ? 3.795 -0.437 -24.146 1.00 84.19 276 ARG A N 1
ATOM 2211 C CA . ARG A 1 276 ? 3.729 -0.356 -25.617 1.00 84.19 276 ARG A CA 1
ATOM 2212 C C . ARG A 1 276 ? 2.814 0.760 -26.154 1.00 84.19 276 ARG A C 1
ATOM 2214 O O . ARG A 1 276 ? 2.879 1.070 -27.334 1.00 84.19 276 ARG A O 1
ATOM 2221 N N . GLU A 1 277 ? 1.923 1.294 -25.320 1.00 88.00 277 GLU A N 1
ATOM 2222 C CA . GLU A 1 277 ? 0.924 2.319 -25.664 1.00 88.00 277 GLU A CA 1
ATOM 2223 C C . GLU A 1 277 ? 1.315 3.705 -25.134 1.00 88.00 277 GLU A C 1
ATOM 2225 O O . GLU A 1 277 ? 0.601 4.687 -25.350 1.00 88.00 277 GLU A O 1
ATOM 2230 N N . CYS A 1 278 ? 2.438 3.800 -24.423 1.00 84.62 278 CYS A N 1
ATOM 2231 C CA . CYS A 1 278 ? 2.951 5.066 -23.935 1.00 84.62 278 CYS A CA 1
ATOM 2232 C C . CYS A 1 278 ? 3.690 5.780 -25.066 1.00 84.62 278 CYS A C 1
ATOM 2234 O O . CYS A 1 278 ? 4.638 5.249 -25.634 1.00 84.62 278 CYS A O 1
ATOM 2236 N N . LEU A 1 279 ? 3.232 6.993 -25.392 1.00 74.62 279 LEU A N 1
ATOM 2237 C CA . LEU A 1 279 ? 3.811 7.829 -26.453 1.00 74.62 279 LEU A CA 1
ATOM 2238 C C . LEU A 1 279 ? 5.269 8.215 -26.164 1.00 74.62 279 LEU A C 1
ATOM 2240 O O . LEU A 1 279 ? 6.035 8.473 -27.086 1.00 74.62 279 LEU A O 1
ATOM 2244 N N . TRP A 1 280 ? 5.648 8.220 -24.886 1.00 65.75 280 TRP A N 1
ATOM 2245 C CA . TRP A 1 280 ? 7.020 8.392 -24.438 1.00 65.75 280 TRP A CA 1
ATOM 2246 C C . TRP A 1 280 ? 7.691 7.024 -24.365 1.00 65.75 280 TRP A C 1
ATOM 2248 O O . TRP A 1 280 ? 7.423 6.229 -23.459 1.00 65.75 280 TRP A O 1
ATOM 2258 N N . VAL A 1 281 ? 8.564 6.742 -25.330 1.00 56.34 281 VAL A N 1
ATOM 2259 C CA . VAL A 1 281 ? 9.432 5.569 -25.275 1.00 56.34 281 VAL A CA 1
ATOM 2260 C C . VAL A 1 281 ? 10.525 5.872 -24.248 1.00 56.34 281 VAL A C 1
ATOM 2262 O O . VAL A 1 281 ? 11.540 6.477 -24.559 1.00 56.34 281 VAL A O 1
ATOM 2265 N N . GLU A 1 282 ? 10.325 5.445 -23.002 1.00 56.38 282 GLU A N 1
ATOM 2266 C CA . GLU A 1 282 ? 11.294 5.588 -21.896 1.00 56.38 282 GLU A CA 1
ATOM 2267 C C . GLU A 1 282 ? 12.659 4.894 -22.134 1.00 56.38 282 GLU A C 1
ATOM 2269 O O . GLU A 1 282 ? 13.494 4.832 -21.232 1.00 56.38 282 GLU A O 1
ATOM 2274 N N . ASP A 1 283 ? 12.931 4.368 -23.331 1.00 53.66 283 ASP A N 1
ATOM 2275 C CA . ASP A 1 283 ? 14.271 3.899 -23.685 1.00 53.66 283 ASP A CA 1
ATOM 2276 C C . ASP A 1 283 ? 15.300 5.055 -23.759 1.00 53.66 283 ASP A C 1
ATOM 2278 O O . ASP A 1 283 ? 16.494 4.771 -23.788 1.00 53.66 283 ASP A O 1
ATOM 2282 N N . GLU A 1 284 ? 14.875 6.328 -23.710 1.00 50.12 284 GLU A N 1
ATOM 2283 C CA . GLU A 1 284 ? 15.767 7.503 -23.751 1.00 50.12 284 GLU A CA 1
ATOM 2284 C C . GLU A 1 284 ? 16.391 7.917 -22.406 1.00 50.12 284 GLU A C 1
ATOM 2286 O O . GLU A 1 284 ? 17.436 8.566 -22.412 1.00 50.12 284 GLU A O 1
ATOM 2291 N N . PHE A 1 285 ? 15.865 7.483 -21.252 1.00 49.22 285 PHE A N 1
ATOM 2292 C CA . PHE A 1 285 ? 16.622 7.567 -19.990 1.00 49.22 285 PHE A CA 1
ATOM 2293 C C . PHE A 1 285 ? 17.585 6.381 -19.903 1.00 49.22 285 PHE A C 1
ATOM 2295 O O . PHE A 1 285 ? 17.480 5.499 -19.047 1.00 49.22 285 PHE A O 1
ATOM 2302 N N . GLY A 1 286 ? 18.509 6.329 -20.860 1.00 43.66 286 GLY A N 1
ATOM 2303 C CA . GLY A 1 286 ? 19.665 5.465 -20.772 1.00 43.66 286 GLY A CA 1
ATOM 2304 C C . GLY A 1 286 ? 20.467 5.839 -19.531 1.00 43.66 286 GLY A C 1
ATOM 2305 O O . GLY A 1 286 ? 20.975 6.950 -19.434 1.00 43.66 286 GLY A O 1
ATOM 2306 N N . HIS A 1 287 ? 20.668 4.880 -18.634 1.00 37.00 287 HIS A N 1
ATOM 2307 C CA . HIS A 1 287 ? 22.020 4.705 -18.129 1.00 37.00 287 HIS A CA 1
ATOM 2308 C C . HIS A 1 287 ? 22.637 3.502 -18.844 1.00 37.00 287 HIS A C 1
ATOM 2310 O O . HIS A 1 287 ? 22.345 2.357 -18.495 1.00 37.00 287 HIS A O 1
ATOM 2316 N N . PRO A 1 288 ? 23.429 3.761 -19.899 1.00 40.56 288 PRO A N 1
ATOM 2317 C CA . PRO A 1 288 ? 24.383 2.809 -20.431 1.00 40.56 288 PRO A CA 1
ATOM 2318 C C . PRO A 1 288 ? 25.606 2.734 -19.500 1.00 40.56 288 PRO A C 1
ATOM 2320 O O . PRO A 1 288 ? 26.080 3.759 -19.022 1.00 40.56 288 PRO A O 1
ATOM 2323 N N . GLU A 1 289 ? 26.070 1.504 -19.287 1.00 36.62 289 GLU A N 1
ATOM 2324 C CA . GLU A 1 289 ? 27.408 1.065 -18.847 1.00 36.62 289 GLU A CA 1
ATOM 2325 C C . GLU A 1 289 ? 28.050 1.769 -17.631 1.00 36.62 289 GLU A C 1
ATOM 2327 O O . GLU A 1 289 ? 28.722 2.793 -17.751 1.00 36.62 289 GLU A O 1
ATOM 2332 N N . LEU A 1 290 ? 27.928 1.118 -16.466 1.00 32.50 290 LEU A N 1
ATOM 2333 C CA . LEU A 1 290 ? 28.978 1.079 -15.440 1.00 32.50 290 LEU A CA 1
ATOM 2334 C C . LEU A 1 290 ? 29.470 -0.363 -15.296 1.00 32.50 290 LEU A C 1
ATOM 2336 O O . LEU A 1 290 ? 28.601 -1.268 -15.301 1.00 32.50 290 LEU A O 1
#

Radius of gyration: 25.13 Å; chains: 1; bounding box: 72×44×83 Å

Foldseek 3Di:
DPDPPPPPPPPPPPPDDDPDDDDDDDDDDPDPPPPPPPPPLPPPLDDDPLPDPQFQFDFQQVCVVSVLDAPPPFLLCVAVQDVPPGDPSVVLVVLCVPPPVQNVVVCCLSGVVARNLQRDRAFWQSFDAFDDVPDCNQVWTKGKGALSDPAQCPWADDDPTRITMHTDDPPPYHHLQPDDLVRLCVSCVVDPDLLNSLVSVRRRAHEHAQVQVVVVVVCVVVVVLVPHPPRSVVCQVVQGKYKYQNDHPDSCSSVGWIWICGNNFIDTSVQSDGQVPDPDVVPVPDPPDD

pLDDT: mean 77.11, std 18.92, range [32.5, 97.81]

Secondary structure (DSSP, 8-state):
--SSSSTTSSSSSSSS---PPPPPPPP-------------------S----SSTTPPPPHHHHHHTTSS-TTSSSTTTTTS-SSS---HHHHHHHHHS--HHHHHHHIIIIIIIGGG-----BEE---B---TT-HHHH-EEEEEETT----TT--BPTTSSEEEEE--BTTB-BSTTS-HHHHHHHTTT---HHHHHHHHHHHS-EE-THHHHHHHHHHHTT--TTS-HHHHHHHHTT--EEEE-S-SSTTTTTS-EEEEETTEEEETTTTEEGGG-SS-GGGS-----